Protein AF-A0A421FGN8-F1 (afdb_monomer_lite)

Secondary structure (DSSP, 8-state):
--HHHHHHHHHTT---HHHHHHHHHHHHHHHHHH--SSSHHHHHHHHHHHHHHHHHHHHHHHTT-SPPPS---TT---HHHHHHHHHHHHHTTSBTTTTHHHHHHHHHHHTSGGGHHHHGGGSS-HHHH-TTS-TTHHHH-SS---HHHHHHHHHTT--SBHHHHHHHHHHHHHHHHHHTGGGTT-SS--HHHHHHHHHHHHHHHHHHHHHHHHHHHHHHHHHHHHHHHHHHHHHHHHHHHHHHHHHHHTS-----GGG--HHHHHHHHHHHHHHHHHHHHHHHHHHHHHHHHHHHHHHHHHHHHTS----

Radius of gyration: 32.14 Å; chains: 1; bounding box: 92×45×93 Å

Foldseek 3Di:
DEPVVLVVCVVVVVDQLVRSLVVQLVHLVVLLVVLVDPDVVSVLSNLVSVLSNVLSVLVCLLVVSDDDDPDDDPPCDRPNNVVLVVLCVVQLAAFCVLPVVLLVVLLCVLVDPVLCLLRVCQADWVCVVPVPDDPCLCVQQVDTAGSPVLVVCSVVSVGGGPNVSLVRVLSSLVSQCRVVVVCVPPPDDDNNVSSVVSNVSSSSSSSVSSSSSVSSVSVVVSVVVVVVVVVVVVVVVVVVVVVVVVVVVPDPDDPDPVPDDPVRVVVVVVVVVVVVVVVVVVVVVVVVVVVVVVVVVVVVVVVVVPDDPDD

Organism: NCBI:txid325452

InterPro domains:
  IPR001487 Bromodomain [PF00439] (107-184)
  IPR001487 Bromodomain [PR00503] (117-130)
  IPR001487 Bromodomain [PR00503] (134-150)
  IPR001487 Bromodomain [PR00503] (150-168)
  IPR001487 Bromodomain [PR00503] (168-187)
  IPR001487 Bromodomain [PS50014] (114-187)
  IPR001487 Bromodomain [SM00297] (96-211)
  IPR036427 Bromodomain-like superfamily [G3DSA:1.20.920.10] (1-67)
  IPR036427 Bromodomain-like superfamily [G3DSA:1.20.920.10] (68-229)
  IPR036427 Bromodomain-like superfamily [SSF47370] (1-63)
  IPR036427 Bromodomain-like superfamily [SSF47370] (100-209)

Structure (mmCIF, N/CA/C/O backbone):
data_AF-A0A421FGN8-F1
#
_entry.id   AF-A0A421FGN8-F1
#
loop_
_atom_site.group_PDB
_atom_site.id
_atom_site.type_symbol
_atom_site.label_atom_id
_atom_site.label_alt_id
_atom_site.label_comp_id
_atom_site.label_asym_id
_atom_site.label_entity_id
_atom_site.label_seq_id
_atom_site.pdbx_PDB_ins_code
_atom_site.Cartn_x
_atom_site.Cartn_y
_atom_site.Cartn_z
_atom_site.occupancy
_atom_site.B_iso_or_equiv
_atom_site.auth_seq_id
_atom_site.auth_comp_id
_atom_site.auth_asym_id
_atom_site.auth_atom_id
_atom_site.pdbx_PDB_model_num
ATOM 1 N N . MET A 1 1 ? -0.632 6.266 31.590 1.00 90.75 1 MET A N 1
ATOM 2 C CA . MET A 1 1 ? -0.099 6.502 30.234 1.00 90.75 1 MET A CA 1
ATOM 3 C C . MET A 1 1 ? -1.275 6.497 29.283 1.00 90.75 1 MET A C 1
ATOM 5 O O . MET A 1 1 ? -1.997 5.507 29.267 1.00 90.75 1 MET A O 1
ATOM 9 N N . ASP A 1 2 ? -1.463 7.574 28.534 1.00 93.50 2 ASP A N 1
ATOM 10 C CA . ASP A 1 2 ? -2.509 7.743 27.522 1.00 93.50 2 ASP A CA 1
ATOM 11 C C . ASP A 1 2 ? -1.935 8.468 26.291 1.00 93.50 2 ASP A C 1
ATOM 13 O O . ASP A 1 2 ? -0.771 8.884 26.284 1.00 93.50 2 ASP A O 1
ATOM 17 N N . LEU A 1 3 ? -2.738 8.589 25.229 1.00 92.06 3 LEU A N 1
ATOM 18 C CA . LEU A 1 3 ? -2.298 9.162 23.954 1.00 92.06 3 LEU A CA 1
ATOM 19 C C . LEU A 1 3 ? -1.946 10.652 24.048 1.00 92.06 3 LEU A C 1
ATOM 21 O O . LEU A 1 3 ? -1.061 11.098 23.318 1.00 92.06 3 LEU A O 1
ATOM 25 N N . ARG A 1 4 ? -2.603 11.422 24.928 1.00 95.31 4 ARG A N 1
ATOM 26 C CA . ARG A 1 4 ? -2.309 12.850 25.104 1.00 95.31 4 ARG A CA 1
ATOM 27 C C . ARG A 1 4 ? -0.936 13.007 25.743 1.00 95.31 4 ARG A C 1
ATOM 29 O O . ARG A 1 4 ? -0.079 13.660 25.155 1.00 95.31 4 ARG A O 1
ATOM 36 N N . THR A 1 5 ? -0.692 12.311 26.853 1.00 96.19 5 THR A N 1
ATOM 37 C CA . THR A 1 5 ? 0.624 12.322 27.507 1.00 96.19 5 THR A CA 1
ATOM 38 C C . THR A 1 5 ? 1.729 11.805 26.584 1.00 96.19 5 THR A C 1
ATOM 40 O O . THR A 1 5 ? 2.821 12.365 26.566 1.00 96.19 5 THR A O 1
ATOM 43 N N . LEU A 1 6 ? 1.478 10.752 25.791 1.00 95.81 6 LEU A N 1
ATOM 44 C CA . LEU A 1 6 ? 2.482 10.241 24.846 1.00 95.81 6 LEU A CA 1
ATOM 45 C C . LEU A 1 6 ? 2.850 11.295 23.798 1.00 95.81 6 LEU A C 1
ATOM 47 O O . LEU A 1 6 ? 4.028 11.488 23.508 1.00 95.81 6 LEU A O 1
ATOM 51 N N . ARG A 1 7 ? 1.843 11.984 23.253 1.00 96.00 7 ARG A N 1
ATOM 52 C CA . ARG A 1 7 ? 2.033 13.043 22.261 1.00 96.00 7 ARG A CA 1
ATOM 53 C C . ARG A 1 7 ? 2.807 14.229 22.834 1.00 96.00 7 ARG A C 1
ATOM 55 O O . ARG A 1 7 ? 3.719 14.712 22.175 1.00 96.00 7 ARG A O 1
ATOM 62 N N . GLU A 1 8 ? 2.471 14.673 24.042 1.00 97.44 8 GLU A N 1
ATOM 63 C CA . GLU A 1 8 ? 3.189 15.754 24.732 1.00 97.44 8 GLU A CA 1
ATOM 64 C C . GLU A 1 8 ? 4.666 15.398 24.938 1.00 97.44 8 GLU A C 1
ATOM 66 O O . GLU A 1 8 ? 5.542 16.192 24.606 1.00 97.44 8 GLU A O 1
ATOM 71 N N . GLN A 1 9 ? 4.956 14.174 25.395 1.00 96.94 9 GLN A N 1
ATOM 72 C CA . GLN A 1 9 ? 6.333 13.701 25.574 1.00 96.94 9 GLN A CA 1
ATOM 73 C C . GLN A 1 9 ? 7.103 13.611 24.250 1.00 96.94 9 GLN A C 1
ATOM 75 O O . GLN A 1 9 ? 8.287 13.940 24.213 1.00 96.94 9 GLN A O 1
ATOM 80 N N . LEU A 1 10 ? 6.436 13.202 23.165 1.00 94.06 10 LEU A N 1
ATOM 81 C CA . LEU A 1 10 ? 7.029 13.162 21.828 1.00 94.06 10 LEU A CA 1
ATOM 82 C C . LEU A 1 10 ? 7.367 14.571 21.317 1.00 94.06 10 LEU A C 1
ATOM 84 O O . LEU A 1 10 ? 8.475 14.795 20.843 1.00 94.06 10 LEU A O 1
ATOM 88 N N . HIS A 1 11 ? 6.437 15.522 21.442 1.00 96.00 11 HIS A N 1
ATOM 89 C CA . HIS A 1 11 ? 6.636 16.913 21.017 1.00 96.00 11 HIS A CA 1
ATOM 90 C C . HIS A 1 11 ? 7.710 17.631 21.844 1.00 96.00 11 HIS A C 1
ATOM 92 O O . HIS A 1 11 ? 8.416 18.487 21.328 1.00 96.00 11 HIS A O 1
ATOM 98 N N . ALA A 1 12 ? 7.848 17.270 23.119 1.00 97.25 12 ALA A N 1
ATOM 99 C CA . ALA A 1 12 ? 8.899 17.774 23.993 1.00 97.25 12 ALA A CA 1
ATOM 100 C C . ALA A 1 12 ? 10.257 17.075 23.780 1.00 97.25 12 ALA A C 1
ATOM 102 O O . ALA A 1 12 ? 11.180 17.307 24.554 1.00 97.25 12 ALA A O 1
ATOM 103 N N . HIS A 1 13 ? 10.381 16.197 22.774 1.00 95.44 13 HIS A N 1
ATOM 104 C CA . HIS A 1 13 ? 11.592 15.419 22.486 1.00 95.44 13 HIS A CA 1
ATOM 105 C C . HIS A 1 13 ? 12.107 14.594 23.683 1.00 95.44 13 HIS A C 1
ATOM 107 O O . HIS A 1 13 ? 13.294 14.300 23.784 1.00 95.44 13 HIS A O 1
ATOM 113 N N . MET A 1 14 ? 11.212 14.176 24.586 1.00 96.12 14 MET A N 1
ATOM 114 C CA . MET A 1 14 ? 11.555 13.429 25.806 1.00 96.12 14 MET A CA 1
ATOM 115 C C . MET A 1 14 ? 11.549 11.905 25.614 1.00 96.12 14 MET A C 1
ATOM 117 O O . MET A 1 14 ? 11.535 11.164 26.595 1.00 96.12 14 MET A O 1
ATOM 121 N N . LEU A 1 15 ? 11.466 11.421 24.373 1.00 94.44 15 LEU A N 1
ATOM 122 C CA . LEU A 1 15 ? 11.321 10.000 24.070 1.00 94.44 15 LEU A CA 1
ATOM 123 C C . LEU A 1 15 ? 12.376 9.551 23.070 1.00 94.44 15 LEU A C 1
ATOM 125 O O . LEU A 1 15 ? 12.436 10.049 21.947 1.00 94.44 15 LEU A O 1
ATOM 129 N N . THR A 1 16 ? 13.124 8.520 23.441 1.00 93.31 16 THR A N 1
ATOM 130 C CA . THR A 1 16 ? 13.816 7.673 22.465 1.00 93.31 16 THR A CA 1
ATOM 131 C C . THR A 1 16 ? 12.800 6.838 21.663 1.00 93.31 16 THR A C 1
ATOM 133 O O . THR A 1 16 ? 11.686 6.585 22.144 1.00 93.31 16 THR A O 1
ATOM 136 N N . PRO A 1 17 ? 13.156 6.325 20.466 1.00 90.38 17 PRO A N 1
ATOM 137 C CA . PRO A 1 17 ? 12.287 5.415 19.711 1.00 90.38 17 PRO A CA 1
ATOM 138 C C . PRO A 1 17 ? 11.836 4.193 20.527 1.00 90.38 17 PRO A C 1
ATOM 140 O O . PRO A 1 17 ? 10.662 3.817 20.504 1.00 90.38 17 PRO A O 1
ATOM 143 N N . ALA A 1 18 ? 12.742 3.616 21.323 1.00 90.81 18 ALA A N 1
ATOM 144 C CA . ALA A 1 18 ? 12.436 2.487 22.197 1.00 90.81 18 ALA A CA 1
ATOM 145 C C . ALA A 1 18 ? 11.396 2.848 23.274 1.00 90.81 18 ALA A C 1
ATOM 147 O O . ALA A 1 18 ? 10.459 2.083 23.527 1.00 90.81 18 ALA A O 1
ATOM 148 N N . GLU A 1 19 ? 11.510 4.029 23.888 1.00 94.25 19 GLU A N 1
ATOM 149 C CA . GLU A 1 19 ? 10.536 4.507 24.872 1.00 94.25 19 GLU A CA 1
ATOM 150 C C . GLU A 1 19 ? 9.185 4.830 24.246 1.00 94.25 19 GLU A C 1
ATOM 152 O O . GLU A 1 19 ? 8.158 4.506 24.849 1.00 94.25 19 GLU A O 1
ATOM 157 N N . PHE A 1 20 ? 9.172 5.418 23.048 1.00 94.62 20 PHE A N 1
ATOM 158 C CA . PHE A 1 20 ? 7.949 5.679 22.297 1.00 94.62 20 PHE A CA 1
ATOM 159 C C . PHE A 1 20 ? 7.184 4.379 22.026 1.00 94.62 20 PHE A C 1
ATOM 161 O O . PHE A 1 20 ? 6.004 4.279 22.367 1.00 94.62 20 PHE A O 1
ATOM 168 N N . ILE A 1 21 ? 7.867 3.348 21.514 1.00 93.31 21 ILE A N 1
ATOM 169 C CA . ILE A 1 21 ? 7.270 2.028 21.262 1.00 93.31 21 ILE A CA 1
ATOM 170 C C . ILE A 1 21 ? 6.738 1.420 22.564 1.00 93.31 21 ILE A C 1
ATOM 172 O O . ILE A 1 21 ? 5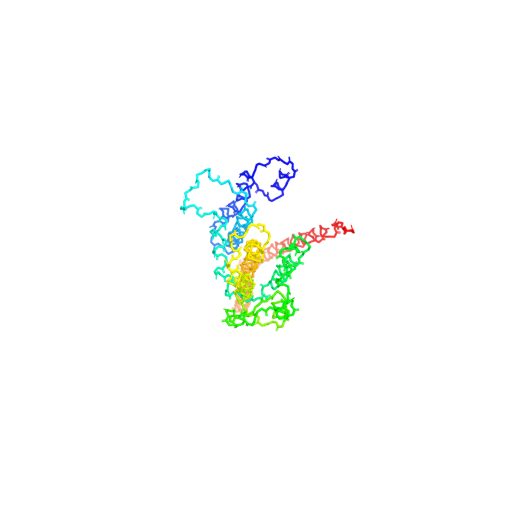.584 0.990 22.633 1.00 93.31 21 ILE A O 1
ATOM 176 N N . ARG A 1 22 ? 7.559 1.401 23.623 1.00 95.06 22 ARG A N 1
ATOM 177 C CA . ARG A 1 22 ? 7.189 0.800 24.912 1.00 95.06 22 ARG A CA 1
ATOM 178 C C . ARG A 1 22 ? 5.975 1.490 25.534 1.00 95.06 22 ARG A C 1
ATOM 180 O O . ARG A 1 22 ? 5.044 0.815 25.972 1.00 95.06 22 ARG A O 1
ATOM 187 N N . LYS A 1 23 ? 5.971 2.825 25.585 1.00 96.12 23 LYS A N 1
ATOM 188 C CA . LYS A 1 23 ? 4.867 3.611 26.155 1.00 96.12 23 LYS A CA 1
ATOM 189 C C . LYS A 1 23 ? 3.612 3.543 25.286 1.00 96.12 23 LYS A C 1
ATOM 191 O O . LYS A 1 23 ? 2.524 3.455 25.846 1.00 96.12 23 LYS A O 1
ATOM 196 N N . GLY A 1 24 ? 3.751 3.526 23.959 1.00 95.75 24 GLY A N 1
ATOM 197 C CA . GLY A 1 24 ? 2.639 3.333 23.026 1.00 95.75 24 GLY A CA 1
ATOM 198 C C . GLY A 1 24 ? 1.929 1.997 23.242 1.00 95.75 24 GLY A C 1
ATOM 199 O O . GLY A 1 24 ? 0.719 1.972 23.458 1.00 95.75 24 GLY A O 1
ATOM 200 N N . ARG A 1 25 ? 2.684 0.892 23.317 1.00 95.81 25 ARG A N 1
ATOM 201 C CA . ARG A 1 25 ? 2.133 -0.439 23.641 1.00 95.81 25 ARG A CA 1
ATOM 202 C C . ARG A 1 25 ? 1.450 -0.480 25.004 1.00 95.81 25 ARG A C 1
ATOM 204 O O . ARG A 1 25 ? 0.379 -1.073 25.130 1.00 95.81 25 ARG A O 1
ATOM 211 N N . LEU A 1 26 ? 2.039 0.172 26.009 1.00 96.88 26 LEU A N 1
ATOM 212 C CA . LEU A 1 26 ? 1.512 0.185 27.374 1.00 96.88 26 LEU A CA 1
ATOM 213 C C . LEU A 1 26 ? 0.081 0.744 27.450 1.00 96.88 26 LEU A C 1
ATOM 215 O O . LEU A 1 26 ? -0.709 0.264 28.259 1.00 96.88 26 LEU A O 1
ATOM 219 N N . ILE A 1 27 ? -0.274 1.719 26.603 1.00 96.50 27 ILE A N 1
ATOM 220 C CA . ILE A 1 27 ? -1.636 2.280 26.539 1.00 96.50 27 ILE A CA 1
ATOM 221 C C . ILE A 1 27 ? -2.651 1.167 26.242 1.00 96.50 27 ILE A C 1
ATOM 223 O O . ILE A 1 27 ? -3.617 0.986 26.984 1.00 96.50 27 ILE A O 1
ATOM 227 N N . PHE A 1 28 ? -2.401 0.379 25.195 1.00 96.62 28 PHE A N 1
ATOM 228 C CA . PHE A 1 28 ? -3.307 -0.688 24.768 1.00 96.62 28 PHE A CA 1
ATOM 229 C C . PHE A 1 28 ? -3.270 -1.894 25.711 1.00 96.62 28 PHE A C 1
ATOM 231 O O . PHE A 1 28 ? -4.312 -2.467 26.024 1.00 96.62 28 PHE A O 1
ATOM 238 N N . GLN A 1 29 ? -2.092 -2.250 26.227 1.00 96.19 29 GLN A N 1
ATOM 239 C CA . GLN A 1 29 ? -1.941 -3.343 27.193 1.00 96.19 29 GLN A CA 1
ATOM 240 C C . GLN A 1 29 ? -2.693 -3.065 28.500 1.00 96.19 29 GLN A C 1
ATOM 242 O O . GLN A 1 29 ? -3.348 -3.962 29.030 1.00 96.19 29 GLN A O 1
ATOM 247 N N . ASN A 1 30 ? -2.657 -1.824 28.997 1.00 96.19 30 ASN A N 1
ATOM 248 C CA . ASN A 1 30 ? -3.425 -1.428 30.177 1.00 96.19 30 ASN A CA 1
ATOM 249 C C . ASN A 1 30 ? -4.931 -1.541 29.931 1.00 96.19 30 ASN A C 1
ATOM 251 O O . ASN A 1 30 ? -5.645 -2.053 30.792 1.00 96.19 30 ASN A O 1
ATOM 255 N N . ALA A 1 31 ? -5.408 -1.118 28.755 1.00 95.06 31 ALA A N 1
ATOM 256 C CA . ALA A 1 31 ? -6.815 -1.245 28.390 1.00 95.06 31 ALA A CA 1
ATOM 257 C C . ALA A 1 31 ? -7.260 -2.716 28.353 1.00 95.06 31 ALA A C 1
ATOM 259 O O . ALA A 1 31 ? -8.298 -3.051 28.920 1.00 95.06 31 ALA A O 1
ATOM 260 N N . VAL A 1 32 ? -6.450 -3.608 27.771 1.00 94.88 32 VAL A N 1
ATOM 261 C CA . VAL A 1 32 ? -6.734 -5.052 27.756 1.00 94.88 32 VAL A CA 1
ATOM 262 C C . VAL A 1 32 ? -6.753 -5.638 29.169 1.00 94.88 32 VAL A C 1
ATOM 264 O O . VAL A 1 32 ? -7.670 -6.380 29.511 1.00 94.88 32 VAL A O 1
ATOM 267 N N . LYS A 1 33 ? -5.759 -5.295 29.997 1.00 95.00 33 LYS A N 1
ATOM 268 C CA . LYS A 1 33 ? -5.611 -5.834 31.354 1.00 95.00 33 LYS A CA 1
ATOM 269 C C . LYS A 1 33 ? -6.726 -5.375 32.296 1.00 95.00 33 LYS A C 1
ATOM 271 O O . LYS A 1 33 ? -7.197 -6.174 33.096 1.00 95.00 33 LYS A O 1
ATOM 276 N N . PHE A 1 34 ? -7.127 -4.107 32.216 1.00 95.50 34 PHE A N 1
ATOM 277 C CA . PHE A 1 34 ? -8.193 -3.551 33.053 1.00 95.50 34 PHE A CA 1
ATOM 278 C C . PHE A 1 34 ? -9.563 -4.132 32.686 1.00 95.50 34 PHE A C 1
ATOM 280 O O . PHE A 1 34 ? -10.350 -4.476 33.560 1.00 95.50 34 PHE A O 1
ATOM 287 N N . ASN A 1 35 ? -9.828 -4.293 31.389 1.00 95.94 35 ASN A N 1
ATOM 288 C CA . ASN A 1 35 ? -11.089 -4.820 30.877 1.00 95.94 35 ASN A CA 1
ATOM 289 C C . ASN A 1 35 ? -11.019 -6.345 30.729 1.00 95.94 35 ASN A C 1
ATOM 291 O O . ASN A 1 35 ? -11.248 -6.858 29.639 1.00 95.94 35 ASN A O 1
ATOM 295 N N . CYS A 1 36 ? -10.651 -7.083 31.779 1.00 94.06 36 CYS A N 1
ATOM 296 C CA . CYS A 1 36 ? -10.463 -8.540 31.720 1.00 94.06 36 CYS A CA 1
ATOM 297 C C . CYS A 1 36 ? -11.752 -9.361 31.898 1.00 94.06 36 CYS A C 1
ATOM 299 O O . CYS A 1 36 ? -11.733 -10.561 31.643 1.00 94.06 36 CYS A O 1
ATOM 301 N N . ALA A 1 37 ? -12.859 -8.737 32.305 1.00 94.81 37 ALA A N 1
ATOM 302 C CA . ALA A 1 37 ? -14.132 -9.421 32.523 1.00 94.81 37 ALA A CA 1
ATOM 303 C C . ALA A 1 37 ? -14.770 -9.908 31.207 1.00 94.81 37 ALA A C 1
ATOM 305 O O . ALA A 1 37 ? -14.533 -9.346 30.139 1.00 94.81 37 ALA A O 1
ATOM 306 N N . ASP A 1 38 ? -15.622 -10.929 31.270 1.00 93.44 38 ASP A N 1
ATOM 307 C CA . ASP A 1 38 ? -16.302 -11.490 30.087 1.00 93.44 38 ASP A CA 1
ATOM 308 C C . ASP A 1 38 ? -17.628 -10.801 29.754 1.00 93.44 38 ASP A C 1
ATOM 310 O O . ASP A 1 38 ? -18.420 -11.281 28.939 1.00 93.44 38 ASP A O 1
ATOM 314 N N . ASP A 1 39 ? -17.880 -9.643 30.359 1.00 91.50 39 ASP A N 1
ATOM 315 C CA . ASP A 1 39 ? -18.999 -8.820 29.947 1.00 91.50 39 ASP A CA 1
ATOM 316 C C . ASP A 1 39 ? -18.743 -8.238 28.539 1.00 91.50 39 ASP A C 1
ATOM 318 O O . ASP A 1 39 ? -17.593 -8.005 28.140 1.00 91.50 39 ASP A O 1
ATOM 322 N N . PRO A 1 40 ? -19.796 -7.963 27.747 1.00 88.94 40 PRO A N 1
ATOM 323 C CA . PRO A 1 40 ? -19.563 -7.602 26.357 1.00 88.94 40 PRO A CA 1
ATOM 324 C C . PRO A 1 40 ? -18.945 -6.208 26.165 1.00 88.94 40 PRO A C 1
ATOM 326 O O . PRO A 1 40 ? -18.416 -5.955 25.087 1.00 88.94 40 PRO A O 1
ATOM 329 N N . ALA A 1 41 ? -18.980 -5.314 27.165 1.00 89.81 41 ALA A N 1
ATOM 330 C CA . ALA A 1 41 ? -18.258 -4.041 27.074 1.00 89.81 41 ALA A CA 1
ATOM 331 C C . ALA A 1 41 ? -16.749 -4.264 27.256 1.00 89.81 41 ALA A C 1
ATOM 333 O O . ALA A 1 41 ? -15.957 -3.772 26.452 1.00 89.81 41 ALA A O 1
ATOM 334 N N . SER A 1 42 ? -16.354 -5.086 28.230 1.00 93.81 42 SER A N 1
ATOM 335 C CA . SER A 1 42 ? -14.952 -5.462 28.415 1.00 93.81 42 SER A CA 1
ATOM 336 C C . SER A 1 42 ? -14.376 -6.176 27.190 1.00 93.81 42 SER A C 1
ATOM 338 O O . SER A 1 42 ? -13.305 -5.802 26.709 1.00 93.81 42 SER A O 1
ATOM 340 N N . ILE A 1 43 ? -15.105 -7.146 26.620 1.00 92.31 43 ILE A N 1
ATOM 341 C CA . ILE A 1 43 ? -14.693 -7.845 25.388 1.00 92.31 43 ILE A CA 1
ATOM 342 C C . ILE A 1 43 ? -14.464 -6.848 24.246 1.00 92.31 43 ILE A C 1
ATOM 344 O O . ILE A 1 43 ? -13.431 -6.903 23.577 1.00 92.31 43 ILE A O 1
ATOM 348 N N . GLN A 1 44 ? -15.389 -5.905 24.053 1.00 91.69 44 GLN A N 1
ATOM 349 C CA . GLN A 1 44 ? -15.286 -4.891 23.007 1.00 91.69 44 GLN A CA 1
ATOM 350 C C . GLN A 1 44 ? -14.021 -4.033 23.161 1.00 91.69 44 GLN A C 1
ATOM 352 O O . GLN A 1 44 ? -13.302 -3.806 22.185 1.00 91.69 44 GLN A O 1
ATOM 357 N N . VAL A 1 45 ? -13.716 -3.580 24.381 1.00 94.56 45 VAL A N 1
ATOM 358 C CA . VAL A 1 45 ? -12.507 -2.786 24.644 1.00 94.56 45 VAL A CA 1
ATOM 359 C C . VAL A 1 45 ? -11.243 -3.602 24.374 1.00 94.56 45 VAL A C 1
ATOM 361 O O . VAL A 1 45 ? -10.295 -3.064 23.793 1.00 94.56 45 VAL A O 1
ATOM 364 N N . ARG A 1 46 ? -11.218 -4.896 24.730 1.00 95.75 46 ARG A N 1
ATOM 365 C CA . ARG A 1 46 ? -10.080 -5.779 24.424 1.00 95.75 46 ARG A CA 1
ATOM 366 C C . ARG A 1 46 ? -9.885 -5.955 22.919 1.00 95.75 46 ARG A C 1
ATOM 368 O O . ARG A 1 46 ? -8.763 -5.790 22.445 1.00 95.75 46 ARG A O 1
ATOM 375 N N . GLU A 1 47 ? -10.951 -6.242 22.168 1.00 95.25 47 GLU A N 1
ATOM 376 C CA . GLU A 1 47 ? -10.881 -6.405 20.708 1.00 95.25 47 GLU A CA 1
ATOM 377 C C . GLU A 1 47 ? -10.389 -5.118 20.020 1.00 95.25 47 GLU A C 1
ATOM 379 O O . GLU A 1 47 ? -9.486 -5.168 19.179 1.00 95.25 47 GLU A O 1
ATOM 384 N N . MET A 1 48 ? -10.923 -3.955 20.415 1.00 95.38 48 MET A N 1
ATOM 385 C CA . MET A 1 48 ? -10.507 -2.660 19.866 1.00 95.38 48 MET A CA 1
ATOM 386 C C . MET A 1 48 ? -9.046 -2.346 20.208 1.00 95.38 48 MET A C 1
ATOM 388 O O . MET A 1 48 ? -8.268 -1.961 19.336 1.00 95.38 48 MET A O 1
ATOM 392 N N . SER A 1 49 ? -8.645 -2.558 21.463 1.00 96.50 49 SER A N 1
ATOM 393 C CA . SER A 1 49 ? -7.271 -2.316 21.918 1.00 96.50 49 SER A CA 1
ATOM 394 C C . SER A 1 49 ? -6.271 -3.241 21.225 1.00 96.50 49 SER A C 1
ATOM 396 O O . SER A 1 49 ? -5.198 -2.789 20.835 1.00 96.50 49 SER A O 1
ATOM 398 N N . GLY A 1 50 ? -6.627 -4.510 21.004 1.00 96.25 50 GLY A N 1
ATOM 399 C CA . GLY A 1 50 ? -5.808 -5.452 20.239 1.00 96.25 50 GLY A CA 1
ATOM 400 C C . GLY A 1 50 ? -5.610 -5.012 18.787 1.00 96.25 50 GLY A C 1
ATOM 401 O O . GLY A 1 50 ? -4.493 -5.065 18.271 1.00 96.25 50 GLY A O 1
ATOM 402 N N . HIS A 1 51 ? -6.663 -4.509 18.139 1.00 96.69 51 HIS A N 1
ATOM 403 C CA . HIS A 1 51 ? -6.559 -3.955 16.788 1.00 96.69 51 HIS A CA 1
ATOM 404 C C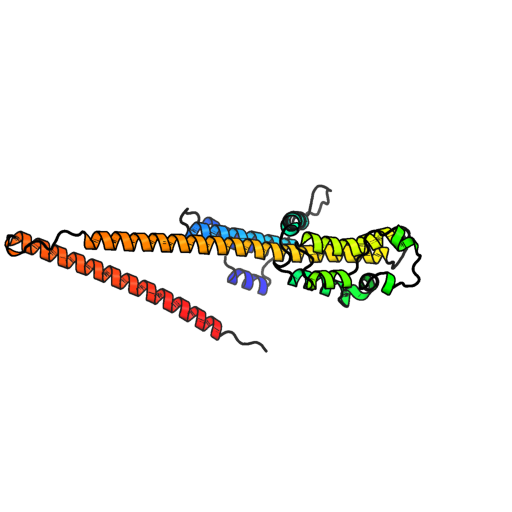 . HIS A 1 51 ? -5.682 -2.701 16.727 1.00 96.69 51 HIS A C 1
ATOM 406 O O . HIS A 1 51 ? -4.805 -2.624 15.866 1.00 96.69 51 HIS A O 1
ATOM 412 N N . LEU A 1 52 ? -5.872 -1.751 17.647 1.00 96.62 52 LEU A N 1
ATOM 413 C CA . LEU A 1 52 ? -5.067 -0.528 17.699 1.00 96.62 52 LEU A CA 1
ATOM 414 C C . LEU A 1 52 ? -3.594 -0.821 18.010 1.00 96.62 52 LEU A C 1
ATOM 416 O O . LEU A 1 52 ? -2.717 -0.213 17.402 1.00 96.62 52 LEU A O 1
ATOM 420 N N . MET A 1 53 ? -3.313 -1.788 18.889 1.00 96.06 53 MET A N 1
ATOM 421 C CA . MET A 1 53 ? -1.948 -2.233 19.179 1.00 96.06 53 MET A CA 1
ATOM 422 C C . MET A 1 53 ? -1.280 -2.846 17.946 1.00 96.06 53 MET A C 1
ATOM 424 O O . MET A 1 53 ? -0.151 -2.488 17.626 1.00 96.06 53 MET A O 1
ATOM 428 N N . TRP A 1 54 ? -1.988 -3.712 17.210 1.00 95.69 54 TRP A N 1
ATOM 429 C CA . TRP A 1 54 ? -1.485 -4.254 15.944 1.00 95.69 54 TRP A CA 1
ATOM 430 C C . TRP A 1 54 ? -1.201 -3.152 14.916 1.00 95.69 54 TRP A C 1
ATOM 432 O O . TRP A 1 54 ? -0.180 -3.203 14.225 1.00 95.69 54 TRP A O 1
ATOM 442 N N . TYR A 1 55 ? -2.092 -2.163 14.804 1.00 96.88 55 TYR A N 1
ATOM 443 C CA . TYR A 1 55 ? -1.922 -1.068 13.853 1.00 96.88 55 TYR A CA 1
ATOM 444 C C . TYR A 1 55 ? -0.714 -0.199 14.224 1.00 96.88 55 TYR A C 1
ATOM 446 O O . TYR A 1 55 ? 0.126 0.078 13.372 1.00 96.88 55 TYR A O 1
ATOM 454 N N . PHE A 1 56 ? -0.568 0.132 15.511 1.00 95.69 56 PHE A N 1
ATOM 455 C CA . PHE A 1 56 ? 0.599 0.827 16.051 1.00 95.69 56 PHE A CA 1
ATOM 456 C C . PHE A 1 56 ? 1.904 0.075 15.762 1.00 95.69 56 PHE A C 1
ATOM 458 O O . PHE A 1 56 ? 2.831 0.655 15.204 1.00 95.69 56 PHE A O 1
ATOM 465 N N . ASP A 1 57 ? 1.966 -1.223 16.070 1.00 93.69 57 ASP A N 1
ATOM 466 C CA . ASP A 1 57 ? 3.159 -2.038 15.817 1.00 93.69 57 ASP A CA 1
ATOM 467 C C . ASP A 1 57 ? 3.509 -2.115 14.327 1.00 93.69 57 ASP A C 1
ATOM 469 O O . ASP A 1 57 ? 4.686 -2.086 13.964 1.00 93.69 57 ASP A O 1
ATOM 473 N N . SER A 1 58 ? 2.494 -2.180 13.463 1.00 94.44 58 SER A N 1
ATOM 474 C CA . SER A 1 58 ? 2.688 -2.187 12.012 1.00 94.44 58 SER A CA 1
ATOM 475 C C . SER A 1 58 ? 3.236 -0.853 11.506 1.00 94.44 58 SER A C 1
ATOM 477 O O . SER A 1 58 ? 4.178 -0.856 10.719 1.00 94.44 58 SER A O 1
ATOM 479 N N . LEU A 1 59 ? 2.724 0.276 12.005 1.00 94.75 59 LEU A N 1
ATOM 480 C CA . LEU A 1 59 ? 3.247 1.609 11.686 1.00 94.75 59 LEU A CA 1
ATOM 481 C C . LEU A 1 59 ? 4.691 1.785 12.168 1.00 94.75 59 LEU A C 1
ATOM 483 O O . LEU A 1 59 ? 5.535 2.263 11.415 1.00 94.75 59 LEU A O 1
ATOM 487 N N . CYS A 1 60 ? 5.005 1.359 13.394 1.00 93.06 60 CYS A N 1
ATOM 488 C CA . CYS A 1 60 ? 6.376 1.402 13.904 1.00 93.06 60 CYS A CA 1
ATOM 489 C C . CYS A 1 60 ? 7.335 0.557 13.055 1.00 93.06 60 CYS A C 1
ATOM 491 O O . CYS A 1 60 ? 8.497 0.930 12.900 1.00 93.06 60 CYS A O 1
ATOM 493 N N . ALA A 1 61 ? 6.861 -0.566 12.505 1.00 90.88 61 ALA A N 1
ATOM 494 C CA . ALA A 1 61 ? 7.662 -1.414 11.631 1.00 90.88 61 ALA A CA 1
ATOM 495 C C . ALA A 1 61 ? 7.914 -0.759 10.270 1.00 90.88 61 ALA A C 1
ATOM 497 O O . A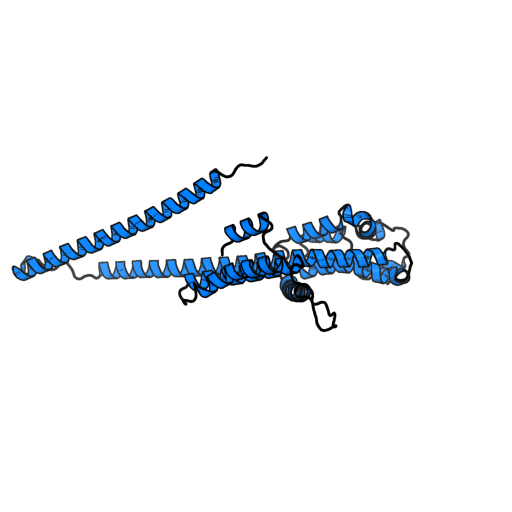LA A 1 61 ? 9.044 -0.796 9.791 1.00 90.88 61 ALA A O 1
ATOM 498 N N . GLU A 1 62 ? 6.898 -0.135 9.669 1.00 90.88 62 GLU A N 1
ATOM 499 C CA . GLU A 1 62 ? 7.056 0.592 8.403 1.00 90.88 62 GLU A CA 1
ATOM 500 C C . GLU A 1 62 ? 7.982 1.803 8.535 1.00 90.88 62 GLU A C 1
ATOM 502 O O . GLU A 1 62 ? 8.833 2.023 7.676 1.00 90.88 62 GLU A O 1
ATOM 507 N N . LEU A 1 63 ? 7.891 2.519 9.658 1.00 90.19 63 LEU A N 1
ATOM 508 C CA . LEU A 1 63 ? 8.774 3.635 10.002 1.00 90.19 63 LEU A CA 1
ATOM 509 C C . LEU A 1 63 ? 10.161 3.193 10.499 1.00 90.19 63 LEU A C 1
ATOM 511 O O . LEU A 1 63 ? 10.954 4.042 10.896 1.00 90.19 63 LEU A O 1
ATOM 515 N N . GLN A 1 64 ? 10.449 1.885 10.502 1.00 88.12 64 GLN A N 1
ATOM 516 C CA . GLN A 1 64 ? 11.735 1.309 10.912 1.00 88.12 64 GLN A CA 1
ATOM 517 C C . GLN A 1 64 ? 12.195 1.769 12.307 1.00 88.12 64 GLN A C 1
ATOM 519 O O . GLN A 1 64 ? 13.378 1.966 12.562 1.00 88.12 64 GLN A O 1
ATOM 524 N N . LEU A 1 65 ? 11.252 1.926 13.242 1.00 86.19 65 LEU A N 1
ATOM 525 C CA . LEU A 1 65 ? 11.549 2.384 14.605 1.00 86.19 65 LEU A CA 1
ATOM 526 C C . LEU A 1 65 ? 12.113 1.276 15.507 1.00 86.19 65 LEU A C 1
ATOM 528 O O . LEU A 1 65 ? 12.578 1.554 16.613 1.00 86.19 65 LEU A O 1
ATOM 532 N N . PHE A 1 66 ? 12.031 0.015 15.074 1.00 79.06 66 PHE A N 1
ATOM 533 C CA . PHE A 1 66 ? 12.601 -1.107 15.812 1.00 79.06 66 PHE A CA 1
ATOM 534 C C . PHE A 1 66 ? 14.122 -1.134 15.631 1.00 79.06 66 PHE A C 1
ATOM 536 O O . PHE A 1 66 ? 14.576 -1.114 14.488 1.00 79.06 66 PHE A O 1
ATOM 543 N N . PRO A 1 67 ? 14.907 -1.225 16.719 1.00 64.81 67 PRO A N 1
ATOM 544 C CA . PRO A 1 67 ? 16.353 -1.341 16.605 1.00 64.81 67 PRO A CA 1
ATOM 545 C C . PRO A 1 67 ? 16.711 -2.613 15.829 1.00 64.81 67 PRO A C 1
ATOM 547 O O . PRO A 1 67 ? 16.237 -3.703 16.160 1.00 64.81 67 PRO A O 1
ATOM 550 N N . THR A 1 68 ? 17.524 -2.475 14.783 1.00 59.66 68 THR A N 1
ATOM 551 C CA . THR A 1 68 ? 18.105 -3.615 14.069 1.00 59.66 68 THR A CA 1
ATOM 552 C C . THR A 1 68 ? 19.198 -4.228 14.942 1.00 59.66 68 THR A C 1
ATOM 554 O O . THR A 1 68 ? 20.087 -3.489 15.369 1.00 59.66 68 THR A O 1
ATOM 557 N N . PRO A 1 69 ? 19.175 -5.541 15.228 1.00 57.19 69 PRO A N 1
ATOM 558 C CA . PRO A 1 69 ? 20.324 -6.198 15.837 1.00 57.19 69 PRO A CA 1
ATOM 559 C C . PRO A 1 69 ? 21.542 -6.019 14.923 1.00 57.19 69 PRO A C 1
ATOM 561 O O . PRO A 1 69 ? 21.426 -6.200 13.714 1.00 57.19 69 PRO A O 1
ATOM 564 N N . GLU A 1 70 ? 22.701 -5.695 15.492 1.00 55.62 70 GLU A N 1
ATOM 565 C CA . GLU A 1 70 ? 23.961 -5.449 14.766 1.00 55.62 70 GLU A CA 1
ATOM 566 C C . GLU A 1 70 ? 24.497 -6.683 14.006 1.00 55.62 70 GLU A C 1
ATOM 568 O O . GLU A 1 70 ? 25.473 -6.576 13.270 1.00 55.62 70 GLU A O 1
ATOM 573 N N . VAL A 1 71 ? 23.864 -7.857 14.137 1.00 50.69 71 VAL A N 1
ATOM 574 C CA . VAL A 1 71 ? 24.327 -9.118 13.543 1.00 50.69 71 VAL A CA 1
ATOM 575 C C . VAL A 1 71 ? 23.322 -9.627 12.508 1.00 50.69 71 VAL A C 1
ATOM 577 O O . VAL A 1 71 ? 22.313 -10.256 12.832 1.00 50.69 71 VAL A O 1
ATOM 580 N N . SER A 1 72 ? 23.629 -9.372 11.238 1.00 50.38 72 SER A N 1
ATOM 581 C CA . SER A 1 72 ? 22.987 -9.967 10.068 1.00 50.38 72 SER A CA 1
ATOM 582 C C . SER A 1 72 ? 23.333 -11.456 9.975 1.00 50.38 72 SER A C 1
ATOM 584 O O . SER A 1 72 ? 24.393 -11.830 9.479 1.00 50.38 72 SER A O 1
ATOM 586 N N . THR A 1 73 ? 22.431 -12.313 10.447 1.00 41.50 73 THR A N 1
ATOM 587 C CA . THR A 1 73 ? 22.360 -13.713 10.006 1.00 41.50 73 THR A CA 1
ATOM 588 C C . THR A 1 73 ? 21.124 -13.876 9.128 1.00 41.50 73 THR A C 1
ATOM 590 O O . THR A 1 73 ? 20.075 -13.288 9.398 1.00 41.50 73 THR A O 1
ATOM 593 N N . GLU A 1 74 ? 21.245 -14.684 8.076 1.00 46.25 74 GLU A N 1
ATOM 594 C CA . GLU A 1 74 ? 20.200 -15.034 7.095 1.00 46.25 74 GLU A CA 1
ATOM 595 C C . GLU A 1 74 ? 18.884 -15.567 7.710 1.00 46.25 74 GLU A C 1
ATOM 597 O O . GLU A 1 74 ? 17.884 -15.706 7.010 1.00 46.25 74 GLU A O 1
ATOM 602 N N . GLN A 1 75 ? 18.834 -15.826 9.024 1.00 43.53 75 GLN A N 1
ATOM 603 C CA . GLN A 1 75 ? 17.619 -16.199 9.759 1.00 43.53 75 GLN A CA 1
ATOM 604 C C . GLN A 1 75 ? 16.784 -15.012 10.291 1.00 43.53 75 GLN A C 1
ATOM 606 O O . GLN A 1 75 ? 15.682 -15.221 10.804 1.00 43.53 75 GLN A O 1
ATOM 611 N N . GLY A 1 76 ? 17.246 -13.766 10.166 1.00 42.94 76 GLY A N 1
ATOM 612 C CA . GLY A 1 76 ? 16.582 -12.592 10.738 1.00 42.94 76 GLY A CA 1
ATOM 613 C C . GLY A 1 76 ? 15.711 -11.820 9.750 1.00 42.94 76 GLY A C 1
ATOM 614 O O . GLY A 1 76 ? 16.068 -10.704 9.390 1.00 42.94 76 GLY A O 1
ATOM 615 N N . ARG A 1 77 ? 14.548 -12.346 9.337 1.00 59.03 77 ARG A N 1
ATOM 616 C CA . ARG A 1 77 ? 13.562 -11.489 8.644 1.00 59.03 77 ARG A CA 1
ATOM 617 C C . ARG A 1 77 ? 13.246 -10.297 9.537 1.00 59.03 77 ARG A C 1
ATOM 619 O O . ARG A 1 77 ? 12.833 -10.483 10.686 1.00 59.03 77 ARG A O 1
ATOM 626 N N . THR A 1 78 ? 13.420 -9.083 9.020 1.00 78.62 78 THR A N 1
ATOM 627 C CA . THR A 1 78 ? 13.100 -7.883 9.793 1.00 78.62 78 THR A CA 1
ATOM 628 C C . THR A 1 78 ? 11.625 -7.940 10.206 1.00 78.62 78 THR A C 1
ATOM 630 O O . THR A 1 78 ? 10.771 -8.461 9.477 1.00 78.62 78 THR A O 1
ATOM 633 N N . LYS A 1 79 ? 11.274 -7.416 11.390 1.00 84.75 79 LYS A N 1
ATOM 634 C CA . LYS A 1 79 ? 9.868 -7.395 11.844 1.00 84.75 79 LYS A CA 1
ATOM 635 C C . LYS A 1 79 ? 8.944 -6.769 10.785 1.00 84.75 79 LYS A C 1
ATOM 637 O O . LYS A 1 79 ? 7.805 -7.205 10.627 1.00 84.75 79 LYS A O 1
ATOM 642 N N . ARG A 1 80 ? 9.468 -5.792 10.037 1.00 89.19 80 ARG A N 1
ATOM 643 C CA . ARG A 1 80 ? 8.837 -5.143 8.883 1.00 89.19 80 ARG A CA 1
ATOM 644 C C . ARG A 1 80 ? 8.499 -6.135 7.771 1.00 89.19 80 ARG A C 1
ATOM 646 O O . ARG A 1 80 ? 7.334 -6.226 7.399 1.00 89.19 80 ARG A O 1
ATOM 653 N N . GLU A 1 81 ? 9.461 -6.917 7.287 1.00 90.38 81 GLU A N 1
ATOM 654 C CA . GLU A 1 81 ? 9.230 -7.932 6.244 1.00 90.38 81 GLU A CA 1
ATOM 655 C C . GLU A 1 81 ? 8.235 -9.007 6.671 1.00 90.38 81 GLU A C 1
ATOM 657 O O . GLU A 1 81 ? 7.380 -9.412 5.881 1.00 90.38 81 GLU A O 1
ATOM 662 N N . GLN A 1 82 ? 8.327 -9.472 7.923 1.00 90.12 82 GLN A N 1
ATOM 663 C CA . GLN A 1 82 ? 7.371 -10.443 8.448 1.00 90.12 82 GLN A CA 1
ATOM 664 C C . GLN A 1 82 ? 5.944 -9.892 8.357 1.00 90.12 82 GLN A C 1
ATOM 666 O O . GLN A 1 82 ? 5.074 -10.545 7.781 1.00 90.12 82 GLN A O 1
ATOM 671 N N . LEU A 1 83 ? 5.719 -8.689 8.895 1.00 92.31 83 LEU A N 1
ATOM 672 C CA . LEU A 1 83 ? 4.400 -8.068 8.879 1.00 92.31 83 LEU A CA 1
ATOM 673 C C . LEU A 1 83 ? 3.939 -7.797 7.442 1.00 92.31 83 LEU A C 1
ATOM 675 O O . LEU A 1 83 ? 2.800 -8.108 7.115 1.00 92.31 83 LEU A O 1
ATOM 679 N N . ARG A 1 84 ? 4.809 -7.294 6.556 1.00 94.50 84 ARG A N 1
ATOM 680 C CA . ARG A 1 84 ? 4.483 -7.082 5.134 1.00 94.50 84 ARG A CA 1
ATOM 681 C C . ARG A 1 84 ? 4.012 -8.360 4.444 1.00 94.50 84 ARG A C 1
ATOM 683 O O . ARG A 1 84 ? 3.022 -8.309 3.716 1.00 94.50 84 ARG A O 1
ATOM 690 N N . ARG A 1 85 ? 4.668 -9.499 4.691 1.00 93.81 85 ARG A N 1
ATOM 691 C CA . ARG A 1 85 ? 4.271 -10.794 4.115 1.00 93.81 85 ARG A CA 1
ATOM 692 C C . ARG A 1 85 ? 2.873 -11.206 4.573 1.00 93.81 85 ARG A C 1
ATOM 694 O O . ARG A 1 85 ? 2.029 -11.485 3.729 1.00 93.81 85 ARG A O 1
ATOM 701 N N . GLU A 1 86 ? 2.623 -11.168 5.882 1.00 93.25 86 GLU A N 1
ATOM 702 C CA . GLU A 1 86 ? 1.313 -11.501 6.464 1.00 93.25 86 GLU A CA 1
ATOM 703 C C . GLU A 1 86 ? 0.195 -10.612 5.892 1.00 93.25 86 GLU A C 1
ATOM 705 O O . GLU A 1 86 ? -0.889 -11.096 5.568 1.00 93.25 86 GLU A O 1
ATOM 710 N N . ARG A 1 87 ? 0.456 -9.305 5.722 1.00 96.50 87 ARG A N 1
ATOM 711 C CA . ARG A 1 87 ? -0.526 -8.391 5.120 1.00 96.50 87 ARG A CA 1
ATOM 712 C C . ARG A 1 87 ? -0.730 -8.653 3.630 1.00 96.50 87 ARG A C 1
ATOM 714 O O . ARG A 1 87 ? -1.864 -8.600 3.172 1.00 96.50 87 ARG A O 1
ATOM 721 N N . THR A 1 88 ? 0.339 -8.922 2.882 1.00 96.81 88 THR A N 1
ATOM 722 C CA . THR A 1 88 ? 0.281 -9.129 1.425 1.00 96.81 88 THR A CA 1
ATOM 723 C C . THR A 1 88 ? -0.563 -10.345 1.066 1.00 96.81 88 THR A C 1
ATOM 725 O O . THR A 1 88 ? -1.420 -10.244 0.194 1.00 96.81 88 THR A O 1
ATOM 728 N N . GLU A 1 89 ? -0.367 -11.464 1.765 1.00 95.81 89 GLU A N 1
ATOM 729 C CA . GLU A 1 89 ? -1.131 -12.696 1.542 1.00 95.81 89 GLU A CA 1
ATOM 730 C C . GLU A 1 89 ? -2.632 -12.480 1.769 1.00 95.81 89 GLU A C 1
ATOM 732 O O . GLU A 1 89 ? -3.456 -12.848 0.935 1.00 95.81 89 GLU A O 1
ATOM 737 N N . PHE A 1 90 ? -2.988 -11.796 2.859 1.00 96.81 90 PHE A N 1
ATOM 738 C CA . PHE A 1 90 ? -4.376 -11.443 3.133 1.00 96.81 90 PHE A CA 1
ATOM 739 C C . PHE A 1 90 ? -4.944 -10.502 2.059 1.00 96.81 90 PHE A C 1
ATOM 741 O O . PHE A 1 90 ? -5.990 -10.780 1.468 1.00 96.81 90 PHE A O 1
ATOM 748 N N . VAL A 1 91 ? -4.246 -9.393 1.789 1.00 98.25 91 VAL A N 1
ATOM 749 C CA . VAL A 1 91 ? -4.707 -8.324 0.890 1.00 98.25 91 VAL A CA 1
ATOM 750 C C . VAL A 1 91 ? -4.856 -8.806 -0.547 1.00 98.25 91 VAL A C 1
ATOM 752 O O . VAL A 1 91 ? -5.765 -8.336 -1.221 1.00 98.25 91 VAL A O 1
ATOM 755 N N . ALA A 1 92 ? -4.064 -9.779 -1.001 1.00 98.12 92 ALA A N 1
ATOM 756 C CA . ALA A 1 92 ? -4.163 -10.332 -2.353 1.00 98.12 92 ALA A CA 1
ATOM 757 C C . ALA A 1 92 ? -5.589 -10.772 -2.738 1.00 98.12 92 ALA A C 1
ATOM 759 O O . ALA A 1 92 ? -5.968 -10.650 -3.898 1.00 98.12 92 ALA A O 1
ATOM 760 N N . THR A 1 93 ? -6.389 -11.217 -1.764 1.00 97.94 93 THR A N 1
ATOM 761 C CA . THR A 1 93 ? -7.772 -11.688 -1.967 1.00 97.94 93 THR A CA 1
ATOM 762 C C . THR A 1 93 ? -8.846 -10.639 -1.655 1.00 97.94 93 THR A C 1
ATOM 764 O O . THR A 1 93 ? -10.040 -10.893 -1.814 1.00 97.94 93 THR A O 1
ATOM 767 N N . VAL A 1 94 ? -8.450 -9.453 -1.190 1.00 98.06 94 VAL A N 1
ATOM 768 C CA . VAL A 1 94 ? -9.376 -8.395 -0.775 1.00 98.06 94 VAL A CA 1
ATOM 769 C C . VAL A 1 94 ? -9.854 -7.605 -1.997 1.00 98.06 94 VAL A C 1
ATOM 771 O O . VAL A 1 94 ? -9.008 -7.206 -2.804 1.00 98.06 94 VAL A O 1
ATOM 774 N N . PRO A 1 95 ? -11.160 -7.291 -2.113 1.00 98.25 95 PRO A N 1
ATOM 775 C CA . PRO A 1 95 ? -11.683 -6.519 -3.239 1.00 98.25 95 PRO A CA 1
ATOM 776 C C . PRO A 1 95 ? -11.041 -5.134 -3.371 1.00 98.25 95 PRO A C 1
ATOM 778 O O . PRO A 1 95 ? -10.921 -4.438 -2.357 1.00 98.25 95 PRO A O 1
ATOM 781 N N . VAL A 1 96 ? -10.635 -4.726 -4.583 1.00 97.50 96 VAL A N 1
ATOM 782 C CA . VAL A 1 96 ? -9.931 -3.441 -4.832 1.00 97.50 96 VAL A CA 1
ATOM 783 C C . VAL A 1 96 ? -10.755 -2.238 -4.388 1.00 97.50 96 VAL A C 1
ATOM 785 O O . VAL A 1 96 ? -10.214 -1.237 -3.913 1.00 97.50 96 VAL A O 1
ATOM 788 N N . GLU A 1 97 ? -12.081 -2.330 -4.456 1.00 95.62 97 GLU A N 1
ATOM 789 C CA . GLU A 1 97 ? -12.995 -1.268 -4.036 1.00 95.62 97 GLU A CA 1
ATOM 790 C C . GLU A 1 97 ? -12.764 -0.877 -2.569 1.00 95.62 97 GLU A C 1
ATOM 792 O O . GLU A 1 97 ? -12.955 0.281 -2.169 1.00 95.62 97 GLU A O 1
ATOM 797 N N . LEU A 1 98 ? -12.295 -1.820 -1.744 1.00 96.00 98 LEU A N 1
ATOM 798 C CA . LEU A 1 98 ? -11.806 -1.513 -0.412 1.00 96.00 98 LEU A CA 1
ATOM 799 C C . LEU A 1 98 ? -10.447 -0.811 -0.499 1.00 96.00 98 LEU A C 1
ATOM 801 O O . LEU A 1 98 ? -9.428 -1.462 -0.378 1.00 96.00 98 LEU A O 1
ATOM 805 N N . LYS A 1 99 ? -10.453 0.527 -0.551 1.00 96.75 99 LYS A N 1
ATOM 806 C CA . LYS A 1 99 ? -9.244 1.382 -0.606 1.00 96.75 99 LYS A CA 1
ATOM 807 C C . LYS A 1 99 ? -8.580 1.485 -1.994 1.00 96.75 99 LYS A C 1
ATOM 809 O O . LYS A 1 99 ? -7.410 1.838 -2.068 1.00 96.75 99 LYS A O 1
ATOM 814 N N . ALA A 1 100 ? -9.353 1.421 -3.082 1.00 96.25 100 ALA A N 1
ATOM 815 C CA . ALA A 1 100 ? -8.889 1.732 -4.448 1.00 96.25 100 ALA A CA 1
ATOM 816 C C . ALA A 1 100 ? -8.079 3.047 -4.579 1.00 96.25 100 ALA A C 1
ATOM 818 O O . ALA A 1 100 ? -7.151 3.150 -5.380 1.00 96.25 100 ALA A O 1
ATOM 819 N N . LYS A 1 101 ? -8.379 4.062 -3.752 1.00 97.75 101 LYS A N 1
ATOM 820 C CA . LYS A 1 101 ? -7.621 5.329 -3.709 1.00 97.75 101 LYS A CA 1
ATOM 821 C C . LYS A 1 101 ? -6.141 5.151 -3.344 1.00 97.75 101 LYS A C 1
ATOM 823 O O . LYS A 1 101 ? -5.325 5.978 -3.748 1.00 97.75 101 LYS A O 1
ATOM 828 N N . GLU A 1 102 ? -5.788 4.107 -2.596 1.00 98.44 102 GLU A N 1
ATOM 829 C CA . GLU A 1 102 ? -4.395 3.801 -2.255 1.00 98.44 102 GLU A CA 1
ATOM 830 C C . GLU A 1 102 ? -3.649 3.220 -3.465 1.00 98.44 102 GLU A C 1
ATOM 832 O O . GLU A 1 102 ? -2.520 3.628 -3.728 1.00 98.44 102 GLU A O 1
ATOM 837 N N . CYS A 1 103 ? -4.303 2.392 -4.289 1.00 98.56 103 CYS A N 1
ATOM 838 C CA . CYS A 1 103 ? -3.775 1.958 -5.590 1.00 98.56 103 CYS A CA 1
ATOM 839 C C . CYS A 1 103 ? -3.543 3.158 -6.527 1.00 98.56 103 CYS A C 1
ATOM 841 O O . CYS A 1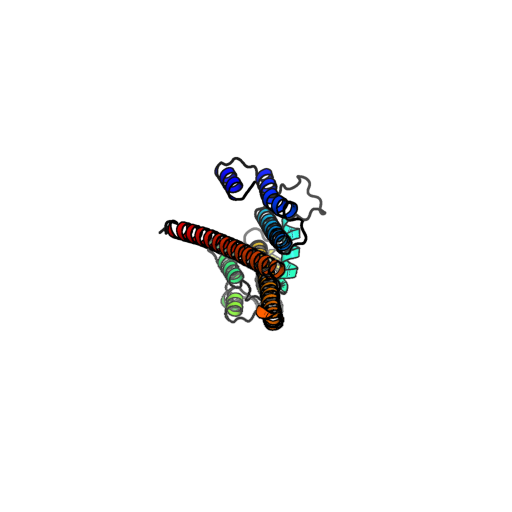 103 ? -2.466 3.311 -7.103 1.00 98.56 103 CYS A O 1
ATOM 843 N N . GLN A 1 104 ? -4.502 4.090 -6.601 1.00 98.31 104 GLN A N 1
ATOM 844 C CA . GLN A 1 104 ? -4.342 5.337 -7.364 1.00 98.31 104 GLN A CA 1
ATOM 845 C C . GLN A 1 104 ? -3.204 6.215 -6.819 1.00 98.31 104 GLN A C 1
ATOM 847 O O . GLN A 1 104 ? -2.487 6.868 -7.576 1.00 98.31 104 GLN A O 1
ATOM 852 N N . LYS A 1 105 ? -3.031 6.280 -5.494 1.00 98.56 105 LYS A N 1
ATOM 853 C CA . LYS A 1 105 ? -1.914 6.995 -4.862 1.00 98.56 105 LYS A CA 1
ATOM 854 C C . LYS A 1 105 ? -0.578 6.353 -5.236 1.00 98.56 105 LYS A C 1
ATOM 856 O O . LYS A 1 105 ? 0.331 7.094 -5.596 1.00 98.56 105 LYS A O 1
ATOM 861 N N . LEU A 1 106 ? -0.480 5.024 -5.213 1.00 98.69 106 LEU A N 1
ATOM 862 C CA . LEU A 1 106 ? 0.714 4.289 -5.629 1.00 98.69 106 LEU A CA 1
ATOM 863 C C . LEU A 1 106 ? 1.101 4.653 -7.069 1.00 98.69 106 LEU A C 1
ATOM 865 O O . LEU A 1 106 ? 2.218 5.117 -7.289 1.00 98.69 106 LEU A O 1
ATOM 869 N N . LEU A 1 107 ? 0.165 4.563 -8.023 1.00 98.56 107 LEU A N 1
ATOM 870 C CA . LEU A 1 107 ? 0.423 4.933 -9.423 1.00 98.56 107 LEU A CA 1
ATOM 871 C C . LEU A 1 107 ? 0.862 6.398 -9.573 1.00 98.56 107 LEU A C 1
ATOM 873 O O . LEU A 1 107 ? 1.780 6.702 -10.335 1.00 98.56 107 LEU A O 1
ATOM 877 N N . ARG A 1 108 ? 0.247 7.319 -8.818 1.00 98.44 108 ARG A N 1
ATOM 878 C CA . ARG A 1 108 ? 0.648 8.736 -8.810 1.00 98.44 108 ARG A CA 1
ATOM 879 C C . ARG A 1 108 ? 2.069 8.939 -8.293 1.00 98.44 108 ARG A C 1
ATOM 881 O O . ARG A 1 108 ? 2.782 9.775 -8.838 1.00 98.44 108 ARG A O 1
ATOM 888 N N . VAL A 1 109 ? 2.486 8.203 -7.261 1.00 98.44 109 VAL A N 1
ATOM 889 C CA . VAL A 1 109 ? 3.856 8.300 -6.739 1.00 98.44 109 VAL A CA 1
ATOM 890 C C . VAL A 1 109 ? 4.853 7.755 -7.756 1.00 98.44 109 VAL A C 1
ATOM 892 O O . VAL A 1 109 ? 5.830 8.448 -8.039 1.00 98.44 109 VAL A O 1
ATOM 895 N N . LEU A 1 110 ? 4.585 6.594 -8.366 1.00 98.19 110 LEU A N 1
ATOM 896 C CA . LEU A 1 110 ? 5.437 6.050 -9.431 1.00 98.19 110 LEU A CA 1
ATOM 897 C C . LEU A 1 110 ? 5.607 7.055 -10.579 1.00 98.19 110 LEU A C 1
ATOM 899 O O . LEU A 1 110 ? 6.716 7.256 -11.062 1.00 98.19 110 LEU A O 1
ATOM 903 N N . ASN A 1 111 ? 4.535 7.750 -10.963 1.00 96.56 111 ASN A N 1
ATOM 904 C CA . ASN A 1 111 ? 4.556 8.753 -12.028 1.00 96.56 111 ASN A CA 1
ATOM 905 C C . ASN A 1 111 ? 5.042 10.149 -11.604 1.00 96.56 111 ASN A C 1
ATOM 907 O O . ASN A 1 111 ? 5.085 11.052 -12.438 1.00 96.56 111 ASN A O 1
ATOM 911 N N . SER A 1 112 ? 5.418 10.354 -10.342 1.00 97.62 112 SER A N 1
ATOM 912 C CA . SER A 1 112 ? 5.823 11.672 -9.844 1.00 97.62 112 SER A CA 1
ATOM 913 C C . SER A 1 112 ? 7.182 12.132 -10.385 1.00 97.62 112 SER A C 1
ATOM 915 O O . SER A 1 112 ? 8.018 11.329 -10.799 1.00 97.62 112 SER A O 1
ATOM 917 N N . GLN A 1 113 ? 7.440 13.443 -10.295 1.00 96.56 113 GLN A N 1
ATOM 918 C CA . GLN A 1 113 ? 8.718 14.054 -10.692 1.00 96.56 113 GLN A CA 1
ATOM 919 C C . GLN A 1 113 ? 9.925 13.420 -9.983 1.00 96.56 113 GLN A C 1
ATOM 921 O O . GLN A 1 113 ? 10.990 13.286 -10.576 1.00 96.56 113 GLN A O 1
ATOM 926 N N . LYS A 1 114 ? 9.747 12.959 -8.736 1.00 97.12 114 LYS A N 1
ATOM 927 C CA . LYS A 1 114 ? 10.790 12.273 -7.959 1.00 97.12 114 LYS A CA 1
ATOM 928 C C . LYS A 1 114 ? 11.343 11.039 -8.681 1.00 97.12 114 LYS A C 1
ATOM 930 O O . LYS A 1 114 ? 12.522 10.728 -8.542 1.00 97.12 114 LYS A O 1
ATOM 935 N N . HIS A 1 115 ? 10.494 10.335 -9.425 1.00 96.88 115 HIS A N 1
ATOM 936 C CA . HIS A 1 115 ? 10.838 9.080 -10.086 1.00 96.88 115 HIS A CA 1
ATOM 937 C C . HIS A 1 115 ? 10.973 9.224 -11.607 1.00 96.88 115 HIS A C 1
ATOM 939 O O . HIS A 1 115 ? 11.227 8.232 -12.281 1.00 96.88 115 HIS A O 1
ATOM 945 N N . ASP A 1 116 ? 10.867 10.441 -12.152 1.00 95.56 116 ASP A N 1
ATOM 946 C CA . ASP A 1 116 ? 10.804 10.702 -13.595 1.00 95.56 116 ASP A CA 1
ATOM 947 C C . ASP A 1 116 ? 11.973 10.077 -14.370 1.00 95.56 116 ASP A C 1
ATOM 949 O O . ASP A 1 116 ? 11.748 9.314 -15.310 1.00 95.56 116 ASP A O 1
ATOM 953 N N . LYS A 1 117 ? 13.207 10.272 -13.873 1.00 96.31 117 LYS A N 1
ATOM 954 C CA . LYS A 1 117 ? 14.444 9.711 -14.447 1.00 96.31 117 LYS A CA 1
ATOM 955 C C . LYS A 1 117 ? 14.370 8.200 -14.694 1.00 96.31 117 LYS A C 1
ATOM 957 O O . LYS A 1 117 ? 14.935 7.715 -15.668 1.00 96.31 117 LYS A O 1
ATOM 962 N N . ASN A 1 118 ? 13.707 7.461 -13.806 1.00 97.38 118 ASN A N 1
ATOM 963 C CA . ASN A 1 118 ? 13.657 6.001 -13.860 1.00 97.38 118 ASN A CA 1
ATOM 964 C C . ASN A 1 118 ? 12.300 5.467 -14.324 1.00 97.38 118 ASN A C 1
ATOM 966 O O . ASN A 1 118 ? 12.227 4.315 -14.715 1.00 97.38 118 ASN A O 1
ATOM 970 N N . CYS A 1 119 ? 11.232 6.261 -14.286 1.00 97.44 119 CYS A N 1
ATOM 971 C CA . CYS A 1 119 ? 9.880 5.769 -14.535 1.00 97.44 119 CYS A CA 1
ATOM 972 C C . CYS A 1 119 ? 9.398 6.006 -15.971 1.00 97.44 119 CYS A C 1
ATOM 974 O O . CYS A 1 119 ? 8.534 5.279 -16.457 1.00 97.44 119 CYS A O 1
ATOM 976 N N . TRP A 1 120 ? 9.955 7.001 -16.673 1.00 97.00 120 TRP A N 1
ATOM 977 C CA . TRP A 1 120 ? 9.484 7.393 -18.005 1.00 97.00 120 TRP A CA 1
ATOM 978 C C . TRP A 1 120 ? 9.338 6.241 -19.031 1.00 97.00 120 TRP A C 1
ATOM 980 O O . TRP A 1 120 ? 8.348 6.292 -19.766 1.00 97.00 120 TRP A O 1
ATOM 990 N N . PRO A 1 121 ? 10.190 5.183 -19.072 1.00 97.19 121 PRO A N 1
ATOM 991 C CA . PRO A 1 121 ? 10.044 4.091 -20.045 1.00 97.19 121 PRO A CA 1
ATOM 992 C C . PRO A 1 121 ? 8.808 3.214 -19.816 1.00 97.19 121 PRO A C 1
ATOM 994 O O . PRO A 1 121 ? 8.408 2.476 -20.708 1.00 97.19 121 PRO A O 1
ATOM 997 N N . PHE A 1 122 ? 8.223 3.272 -18.618 1.00 98.25 122 PHE A N 1
ATOM 998 C CA . PHE A 1 122 ? 7.156 2.377 -18.161 1.00 98.25 122 PHE A CA 1
ATOM 999 C C . PHE A 1 122 ? 5.781 3.050 -18.156 1.00 98.25 122 PHE A C 1
ATOM 1001 O O . PHE A 1 122 ? 4.791 2.454 -17.740 1.00 98.25 122 PHE A O 1
ATOM 1008 N N . ARG A 1 123 ? 5.708 4.324 -18.560 1.00 97.81 123 ARG A N 1
ATOM 1009 C CA . ARG A 1 123 ? 4.491 5.139 -18.436 1.00 97.81 123 ARG A CA 1
ATOM 1010 C C . ARG A 1 123 ? 3.413 4.815 -19.454 1.00 97.81 123 ARG A C 1
ATOM 1012 O O . ARG A 1 123 ? 2.261 5.148 -19.207 1.00 97.81 123 ARG A O 1
ATOM 1019 N N . LYS A 1 124 ? 3.808 4.290 -20.608 1.00 97.94 124 LYS A N 1
ATOM 1020 C CA . LYS A 1 124 ? 2.949 4.048 -21.765 1.00 97.94 124 LYS A CA 1
ATOM 1021 C C . LYS A 1 124 ? 3.351 2.738 -22.438 1.00 97.94 124 LYS A C 1
ATOM 1023 O O . LYS A 1 124 ? 4.490 2.305 -22.239 1.00 97.94 124 LYS A O 1
ATOM 1028 N N . PRO A 1 125 ? 2.478 2.159 -23.280 1.00 97.19 125 PRO A N 1
ATOM 1029 C CA . PRO A 1 125 ? 2.785 0.921 -23.973 1.00 97.19 125 PRO A CA 1
ATOM 1030 C C . PRO A 1 125 ? 4.083 1.027 -24.770 1.00 97.19 125 PRO A C 1
ATOM 1032 O O . PRO A 1 125 ? 4.344 2.035 -25.434 1.00 97.19 125 PRO A O 1
ATOM 1035 N N . VAL A 1 126 ? 4.868 -0.051 -24.775 1.00 94.19 126 VAL A N 1
ATOM 1036 C CA . VAL A 1 126 ? 6.166 -0.103 -25.467 1.00 94.19 126 VAL A CA 1
ATOM 1037 C C . VAL A 1 126 ? 6.048 0.267 -26.948 1.00 94.19 126 VAL A C 1
ATOM 1039 O O . VAL A 1 126 ? 6.871 1.032 -27.440 1.00 94.19 126 VAL A O 1
ATOM 1042 N N . ARG A 1 127 ? 4.979 -0.163 -27.641 1.00 91.38 127 ARG A N 1
ATOM 1043 C CA . ARG A 1 127 ? 4.733 0.219 -29.050 1.00 91.38 127 ARG A CA 1
ATOM 1044 C C . ARG A 1 127 ? 4.592 1.730 -29.253 1.00 91.38 127 ARG A C 1
ATOM 1046 O O . ARG A 1 127 ? 4.920 2.222 -30.325 1.00 91.38 127 ARG A O 1
ATOM 1053 N N . MET A 1 128 ? 4.079 2.452 -28.255 1.00 93.50 128 MET A N 1
ATOM 1054 C CA . MET A 1 128 ? 3.881 3.900 -28.335 1.00 93.50 128 MET A CA 1
ATOM 1055 C C . MET A 1 128 ? 5.166 4.674 -28.035 1.00 93.50 128 MET A C 1
ATOM 1057 O O . MET A 1 128 ? 5.421 5.691 -28.673 1.00 93.50 128 MET A O 1
ATOM 1061 N N . LEU A 1 129 ? 5.961 4.223 -27.058 1.00 92.62 129 LEU A N 1
ATOM 1062 C CA . LEU A 1 129 ? 7.203 4.903 -26.665 1.00 92.62 129 LEU A CA 1
ATOM 1063 C C . LEU A 1 129 ? 8.389 4.549 -27.564 1.00 92.62 129 LEU A C 1
ATOM 1065 O O . LEU A 1 129 ? 9.252 5.391 -27.802 1.00 92.62 129 LEU A O 1
ATOM 1069 N N . PHE A 1 130 ? 8.427 3.318 -28.068 1.00 91.81 130 PHE A N 1
ATOM 1070 C CA . PHE A 1 130 ? 9.549 2.764 -28.818 1.00 91.81 130 PHE A CA 1
ATOM 1071 C C . PHE A 1 130 ? 9.055 2.150 -30.139 1.00 91.81 130 PHE A C 1
ATOM 1073 O O . PHE A 1 130 ? 9.142 0.938 -30.331 1.00 91.81 130 PHE A O 1
ATOM 1080 N N . PRO A 1 131 ? 8.534 2.961 -31.080 1.00 87.88 131 PRO A N 1
ATOM 1081 C CA . PRO A 1 131 ? 7.985 2.452 -32.341 1.00 87.88 131 PRO A CA 1
ATOM 1082 C C . PRO A 1 131 ? 9.030 1.761 -33.235 1.00 87.88 131 PRO A C 1
ATOM 1084 O O . PRO A 1 131 ? 8.662 0.979 -34.104 1.00 87.88 131 PRO A O 1
ATOM 1087 N N . GLY A 1 132 ? 10.322 2.037 -33.023 1.00 87.94 132 GLY A N 1
ATOM 1088 C CA . GLY A 1 132 ? 11.441 1.383 -33.710 1.00 87.94 132 GLY A CA 1
ATOM 1089 C C . GLY A 1 132 ? 12.078 0.229 -32.930 1.00 87.94 132 GLY A C 1
ATOM 1090 O O . GLY A 1 132 ? 13.187 -0.173 -33.275 1.00 87.94 132 GLY A O 1
ATOM 1091 N N . LEU A 1 133 ? 11.446 -0.256 -31.853 1.00 87.12 133 LEU A N 1
ATOM 1092 C CA . LEU A 1 133 ? 11.967 -1.392 -31.093 1.00 87.12 133 LEU A CA 1
ATOM 1093 C C . LEU A 1 133 ? 11.993 -2.654 -31.963 1.00 87.12 133 LEU A C 1
ATOM 1095 O O . LEU A 1 133 ? 11.135 -2.835 -32.830 1.00 87.12 133 LEU A O 1
ATOM 1099 N N . SER A 1 134 ? 12.976 -3.522 -31.712 1.00 82.19 134 SER A N 1
ATOM 1100 C CA . SER A 1 134 ? 13.098 -4.801 -32.410 1.00 82.19 134 SER A CA 1
ATOM 1101 C C . SER A 1 134 ? 11.772 -5.582 -32.349 1.00 82.19 134 SER A C 1
ATOM 1103 O O . SER A 1 134 ? 11.138 -5.624 -31.287 1.00 82.19 134 SER A O 1
ATOM 1105 N N . PRO A 1 135 ? 11.330 -6.201 -33.463 1.00 81.62 135 PRO A N 1
ATOM 1106 C CA . PRO A 1 135 ? 10.106 -7.002 -33.492 1.00 81.62 135 PRO A CA 1
ATOM 1107 C C . PRO A 1 135 ? 10.078 -8.125 -32.447 1.00 81.62 135 PRO A C 1
ATOM 1109 O O . PRO A 1 135 ? 8.997 -8.489 -31.984 1.00 81.62 135 PRO A O 1
ATOM 1112 N N . ASP A 1 136 ? 11.256 -8.603 -32.029 1.00 90.50 136 ASP A N 1
ATOM 1113 C CA . ASP A 1 136 ? 11.435 -9.663 -31.030 1.00 90.50 136 ASP A CA 1
ATOM 1114 C C . ASP A 1 136 ? 10.829 -9.354 -29.652 1.00 90.50 136 ASP A C 1
ATOM 1116 O O . ASP A 1 136 ? 10.620 -10.271 -28.857 1.00 90.50 136 ASP A O 1
ATOM 1120 N N . TYR A 1 137 ? 10.509 -8.089 -29.349 1.00 92.81 137 TYR A N 1
ATOM 1121 C CA . TYR A 1 137 ? 9.953 -7.718 -28.051 1.00 92.81 137 TYR A CA 1
ATOM 1122 C C . TYR A 1 137 ? 8.680 -8.497 -27.736 1.00 92.81 137 TYR A C 1
ATOM 1124 O O . TYR A 1 137 ? 8.533 -8.998 -26.625 1.00 92.81 137 TYR A O 1
ATOM 1132 N N . PHE A 1 138 ? 7.779 -8.636 -28.711 1.00 92.50 138 PHE A N 1
ATOM 1133 C CA . PHE A 1 138 ? 6.508 -9.342 -28.518 1.00 92.50 138 PHE A CA 1
ATOM 1134 C C . PHE A 1 138 ? 6.636 -10.863 -28.643 1.00 92.50 138 PHE A C 1
ATOM 1136 O O . PHE A 1 138 ? 5.705 -11.571 -28.269 1.00 92.50 138 PHE A O 1
ATOM 1143 N N . ASP A 1 139 ? 7.787 -11.357 -29.102 1.00 94.38 139 ASP A N 1
ATOM 1144 C CA . ASP A 1 139 ? 8.126 -12.781 -29.061 1.00 94.38 139 ASP A CA 1
ATOM 1145 C C . ASP A 1 139 ? 8.683 -13.172 -27.680 1.00 94.38 139 ASP A C 1
ATOM 1147 O O . ASP A 1 139 ? 8.458 -14.282 -27.199 1.00 94.38 139 ASP A O 1
ATOM 1151 N N . ILE A 1 140 ? 9.394 -12.249 -27.019 1.00 95.94 140 ILE A N 1
ATOM 1152 C CA . ILE A 1 140 ? 9.988 -12.449 -25.688 1.00 95.94 140 ILE A CA 1
ATOM 1153 C C . ILE A 1 140 ? 8.983 -12.130 -24.573 1.00 95.94 140 ILE A C 1
ATOM 1155 O O . ILE A 1 140 ? 8.865 -12.883 -23.605 1.00 95.94 140 ILE A O 1
ATOM 1159 N N . ILE A 1 141 ? 8.277 -11.002 -24.679 1.00 97.06 141 ILE A N 1
ATOM 1160 C CA . ILE A 1 141 ? 7.333 -10.511 -23.672 1.00 97.06 141 ILE A CA 1
ATOM 1161 C C . ILE A 1 141 ? 5.908 -10.848 -24.098 1.00 97.06 141 ILE A C 1
ATOM 1163 O O . ILE A 1 141 ? 5.300 -10.175 -24.930 1.00 97.06 141 ILE A O 1
ATOM 1167 N N . THR A 1 142 ? 5.364 -11.887 -23.470 1.00 96.12 142 THR A N 1
ATOM 1168 C CA . THR A 1 142 ? 4.053 -12.459 -23.810 1.00 96.12 142 THR A CA 1
ATOM 1169 C C . THR A 1 142 ? 2.876 -11.654 -23.271 1.00 96.12 142 THR A C 1
ATOM 1171 O O . THR A 1 142 ? 1.802 -11.666 -23.864 1.00 96.12 142 THR A O 1
ATOM 1174 N N . THR A 1 143 ? 3.063 -10.947 -22.154 1.00 97.38 143 THR A N 1
ATOM 1175 C CA . THR A 1 143 ? 2.023 -10.121 -21.524 1.00 97.38 143 THR A CA 1
ATOM 1176 C C . THR A 1 143 ? 2.562 -8.709 -21.299 1.00 97.38 143 THR A C 1
ATOM 1178 O O . THR A 1 143 ? 3.047 -8.412 -20.207 1.00 97.38 143 THR A O 1
ATOM 1181 N N . PRO A 1 144 ? 2.548 -7.837 -22.326 1.00 97.12 144 PRO A N 1
ATOM 1182 C CA . PRO A 1 144 ? 2.971 -6.447 -22.181 1.00 97.12 144 PRO A CA 1
ATOM 1183 C C . PRO A 1 144 ? 2.119 -5.712 -21.139 1.00 97.12 144 PRO A C 1
ATOM 1185 O O . PRO A 1 144 ? 0.910 -5.925 -21.067 1.00 97.12 144 PRO A O 1
ATOM 1188 N N . MET A 1 145 ? 2.743 -4.836 -20.353 1.00 98.50 145 MET A N 1
ATOM 1189 C CA . MET A 1 145 ? 2.057 -4.019 -19.351 1.00 98.50 145 MET A CA 1
ATOM 1190 C C . MET A 1 145 ? 2.794 -2.696 -19.139 1.00 98.50 145 MET A C 1
ATOM 1192 O O . MET A 1 145 ? 4.021 -2.646 -19.260 1.00 98.50 145 MET A O 1
ATOM 1196 N N . ASP A 1 146 ? 2.048 -1.642 -18.818 1.00 98.69 146 ASP A N 1
ATOM 1197 C CA . ASP A 1 146 ? 2.562 -0.311 -18.505 1.00 98.69 146 ASP A CA 1
ATOM 1198 C C . ASP A 1 146 ? 1.631 0.447 -17.548 1.00 98.69 146 ASP A C 1
ATOM 1200 O O . ASP A 1 146 ? 0.470 0.087 -17.339 1.00 98.69 146 ASP A O 1
ATOM 1204 N N . LEU A 1 147 ? 2.138 1.534 -16.963 1.00 98.69 147 LEU A N 1
ATOM 1205 C CA . LEU A 1 147 ? 1.419 2.272 -15.926 1.00 98.69 147 LEU A CA 1
ATOM 1206 C C . LEU A 1 147 ? 0.162 2.996 -16.432 1.00 98.69 147 LEU A C 1
ATOM 1208 O O . LEU A 1 147 ? -0.725 3.256 -15.616 1.00 98.69 147 LEU A O 1
ATOM 1212 N N . SER A 1 148 ? 0.069 3.346 -17.723 1.00 98.56 148 SER A N 1
ATOM 1213 C CA . SER A 1 148 ? -1.148 3.960 -18.270 1.00 98.56 148 SER A CA 1
ATOM 1214 C C . SER A 1 148 ? -2.256 2.930 -18.442 1.00 98.56 148 SER A C 1
ATOM 1216 O O . SER A 1 148 ? -3.360 3.168 -17.959 1.00 98.56 148 SER A O 1
ATOM 1218 N N . THR A 1 149 ? -1.938 1.746 -18.972 1.00 98.75 149 THR A N 1
ATOM 1219 C CA . THR A 1 149 ? -2.890 0.633 -19.054 1.00 98.75 149 THR A CA 1
ATOM 1220 C C . THR A 1 149 ? -3.369 0.199 -17.670 1.00 98.75 149 THR A C 1
ATOM 1222 O O . THR A 1 149 ? -4.565 0.032 -17.462 1.00 98.75 149 THR A O 1
ATOM 1225 N N . ILE A 1 150 ? -2.484 0.101 -16.671 1.00 98.81 150 ILE A N 1
ATOM 1226 C CA . ILE A 1 150 ? -2.903 -0.226 -15.294 1.00 98.81 150 ILE A CA 1
ATOM 1227 C C . ILE A 1 150 ? -3.848 0.841 -14.727 1.00 98.81 150 ILE A C 1
ATOM 1229 O O . ILE A 1 150 ? -4.810 0.518 -14.027 1.00 98.81 150 ILE A O 1
ATOM 1233 N N . ALA A 1 151 ? -3.578 2.121 -15.000 1.00 98.62 151 ALA A N 1
ATOM 1234 C CA . ALA A 1 151 ? -4.443 3.206 -14.553 1.00 98.62 151 ALA A CA 1
ATOM 1235 C C . ALA A 1 151 ? -5.833 3.129 -15.205 1.00 98.62 151 ALA A C 1
ATOM 1237 O O . ALA A 1 151 ? -6.828 3.336 -14.512 1.00 98.62 151 ALA A O 1
ATOM 1238 N N . GLU A 1 152 ? -5.901 2.809 -16.498 1.00 98.56 152 GLU A N 1
ATOM 1239 C CA . GLU A 1 152 ? -7.149 2.581 -17.236 1.00 98.56 152 GLU A CA 1
ATOM 1240 C C . GLU A 1 152 ? -7.927 1.403 -16.640 1.00 98.56 152 GLU A C 1
ATOM 1242 O O . GLU A 1 152 ? -9.032 1.611 -16.140 1.00 98.56 152 GLU A O 1
ATOM 1247 N N . LYS A 1 153 ? -7.306 0.222 -16.522 1.00 98.69 153 LYS A N 1
ATOM 1248 C CA . LYS A 1 153 ? -7.913 -0.976 -15.913 1.00 98.69 153 LYS A CA 1
ATOM 1249 C C . LYS A 1 153 ? -8.454 -0.723 -14.503 1.00 98.69 153 LYS A C 1
ATOM 1251 O O . LYS A 1 153 ? -9.526 -1.203 -14.133 1.00 98.69 153 LYS A O 1
ATOM 1256 N N . LEU A 1 154 ? -7.728 0.052 -13.692 1.00 98.31 154 LEU A N 1
ATOM 1257 C CA . LEU A 1 154 ? -8.168 0.427 -12.347 1.00 98.31 154 LEU A CA 1
ATOM 1258 C C . LEU A 1 154 ? -9.386 1.363 -12.368 1.00 98.31 154 LEU A C 1
ATOM 1260 O O . LEU A 1 154 ? -10.258 1.240 -11.509 1.00 98.31 154 LEU A O 1
ATOM 1264 N N . ASN A 1 155 ? -9.448 2.299 -13.317 1.00 97.31 155 ASN A N 1
ATOM 1265 C CA . ASN A 1 155 ? -10.571 3.229 -13.465 1.00 97.31 155 ASN A CA 1
ATOM 1266 C C . ASN A 1 155 ? -11.813 2.559 -14.065 1.00 97.31 155 ASN A C 1
ATOM 1268 O O . ASN A 1 155 ? -12.931 2.953 -13.738 1.00 97.31 155 ASN A O 1
ATOM 1272 N N . GLU A 1 156 ? -11.616 1.544 -14.901 1.00 97.75 156 GLU A N 1
ATOM 1273 C CA . GLU A 1 156 ? -12.676 0.741 -15.519 1.00 97.75 156 GLU A CA 1
ATOM 1274 C C . GLU A 1 156 ? -13.153 -0.416 -14.624 1.00 97.75 156 GLU A C 1
ATOM 1276 O O . GLU A 1 156 ? -14.032 -1.182 -15.010 1.00 97.75 156 GLU A O 1
ATOM 1281 N N . PHE A 1 157 ? -12.642 -0.500 -13.387 1.00 96.56 157 PHE A N 1
ATOM 1282 C CA . PHE A 1 157 ? -12.987 -1.530 -12.399 1.00 96.56 157 PHE A CA 1
ATOM 1283 C C . PHE A 1 157 ? -12.713 -2.964 -12.884 1.00 96.56 157 PHE A C 1
ATOM 1285 O O . PHE A 1 157 ? -13.412 -3.902 -12.501 1.00 96.56 157 PHE A O 1
ATOM 1292 N N . GLU A 1 158 ? -11.679 -3.156 -13.706 1.00 98.38 158 GLU A N 1
ATOM 1293 C CA . GLU A 1 158 ? -11.308 -4.485 -14.204 1.00 98.38 158 GLU A CA 1
ATOM 1294 C C . GLU A 1 158 ? -10.656 -5.366 -13.132 1.00 98.38 158 GLU A C 1
ATOM 1296 O O . GLU A 1 158 ? -10.766 -6.592 -13.181 1.00 98.38 158 GLU A O 1
ATOM 1301 N N . TYR A 1 159 ? -9.986 -4.755 -12.151 1.00 98.56 159 TYR A N 1
ATOM 1302 C CA . TYR A 1 159 ? -9.376 -5.478 -11.038 1.00 98.56 159 TYR A CA 1
ATOM 1303 C C . TYR A 1 159 ? -10.411 -5.801 -9.963 1.00 98.56 159 TYR A C 1
ATOM 1305 O O . TYR A 1 159 ? -10.898 -4.909 -9.266 1.00 98.56 159 TYR A O 1
ATOM 1313 N N . LYS A 1 160 ? -10.684 -7.090 -9.766 1.00 98.00 160 LYS A N 1
ATOM 1314 C CA . LYS A 1 160 ? -11.595 -7.586 -8.731 1.00 98.00 160 LYS A CA 1
ATOM 1315 C C . LYS A 1 160 ? -10.935 -7.571 -7.366 1.00 98.00 160 LYS A C 1
ATOM 1317 O O . LYS A 1 160 ? -11.589 -7.260 -6.377 1.00 98.00 160 LYS A O 1
ATOM 1322 N N . VAL A 1 161 ? -9.651 -7.921 -7.290 1.00 98.69 161 VAL A N 1
ATOM 1323 C CA . VAL A 1 161 ? -8.900 -8.003 -6.026 1.00 98.69 161 VAL A CA 1
ATOM 1324 C C . VAL A 1 161 ? -7.543 -7.312 -6.113 1.00 98.69 161 VAL A C 1
ATOM 1326 O O . VAL A 1 161 ? -6.944 -7.200 -7.180 1.00 98.69 161 VAL A O 1
ATOM 1329 N N . HIS A 1 162 ? -7.038 -6.840 -4.971 1.00 98.75 162 HIS A N 1
ATOM 1330 C CA . HIS A 1 162 ? -5.770 -6.099 -4.895 1.00 98.75 162 HIS A CA 1
ATOM 1331 C C . HIS A 1 162 ? -4.577 -6.887 -5.442 1.00 98.75 162 HIS A C 1
ATOM 1333 O O . HIS A 1 162 ? -3.626 -6.272 -5.925 1.00 98.75 162 HIS A O 1
ATOM 1339 N N . GLY A 1 163 ? -4.627 -8.222 -5.371 1.00 98.62 163 GLY A N 1
ATOM 1340 C CA . GLY A 1 163 ? -3.612 -9.105 -5.940 1.00 98.62 163 GLY A CA 1
ATOM 1341 C C . GLY A 1 163 ? -3.431 -8.918 -7.447 1.00 98.62 163 GLY A C 1
ATOM 1342 O O . GLY A 1 163 ? -2.296 -8.833 -7.903 1.00 98.62 163 GLY A O 1
ATOM 1343 N N . GLU A 1 164 ? -4.524 -8.773 -8.200 1.00 98.75 164 GLU A N 1
ATOM 1344 C CA . GLU A 1 164 ? -4.481 -8.587 -9.659 1.00 98.75 164 GLU A CA 1
ATOM 1345 C C . GLU A 1 164 ? -3.840 -7.238 -10.020 1.00 98.75 164 GLU A C 1
ATOM 1347 O O . GLU A 1 164 ? -2.982 -7.161 -10.895 1.00 98.75 164 GLU A O 1
ATOM 1352 N N . PHE A 1 165 ? -4.190 -6.180 -9.280 1.00 98.88 165 PHE A N 1
ATOM 1353 C CA . PHE A 1 165 ? -3.605 -4.852 -9.467 1.00 98.88 165 PHE A CA 1
ATOM 1354 C C . PHE A 1 165 ? -2.084 -4.852 -9.248 1.00 98.88 165 PHE A C 1
ATOM 1356 O O . PHE A 1 165 ? -1.334 -4.365 -10.093 1.00 98.88 165 PHE A O 1
ATOM 1363 N N . ILE A 1 166 ? -1.606 -5.381 -8.113 1.00 98.75 166 ILE A N 1
ATOM 1364 C CA . ILE A 1 166 ? -0.164 -5.357 -7.818 1.00 98.75 166 ILE A CA 1
ATOM 1365 C C . ILE A 1 166 ? 0.624 -6.286 -8.742 1.00 98.75 166 ILE A C 1
ATOM 1367 O O . ILE A 1 166 ? 1.785 -6.001 -9.034 1.00 98.75 166 ILE A O 1
ATOM 1371 N N . GLN A 1 167 ? 0.003 -7.367 -9.220 1.00 98.75 167 GLN A N 1
ATOM 1372 C CA . GLN A 1 167 ? 0.615 -8.266 -10.188 1.00 98.75 167 GLN A CA 1
ATOM 1373 C C . GLN A 1 167 ? 0.948 -7.526 -11.487 1.00 98.75 167 GLN A C 1
ATOM 1375 O O . GLN A 1 167 ? 2.093 -7.591 -11.922 1.00 98.75 167 GLN A O 1
ATOM 1380 N N . ASP A 1 168 ? 0.015 -6.754 -12.047 1.00 98.88 168 ASP A N 1
ATOM 1381 C CA . ASP A 1 168 ? 0.277 -5.975 -13.265 1.00 98.88 168 ASP A CA 1
ATOM 1382 C C . ASP A 1 168 ? 1.326 -4.869 -13.041 1.00 98.88 168 ASP A C 1
ATOM 1384 O O . ASP A 1 168 ? 2.199 -4.639 -13.887 1.00 98.88 168 ASP A O 1
ATOM 1388 N N . VAL A 1 169 ? 1.296 -4.204 -11.877 1.00 98.88 169 VAL A N 1
ATOM 1389 C CA . VAL A 1 169 ? 2.315 -3.201 -11.517 1.00 98.88 169 VAL A CA 1
ATOM 1390 C C . VAL A 1 169 ? 3.708 -3.826 -11.497 1.00 98.88 169 VAL A C 1
ATOM 1392 O O . VAL A 1 169 ? 4.633 -3.247 -12.061 1.00 98.88 169 VAL A O 1
ATOM 1395 N N . ARG A 1 170 ? 3.877 -5.005 -10.887 1.00 98.81 170 ARG A N 1
ATOM 1396 C CA . ARG A 1 170 ? 5.167 -5.715 -10.867 1.00 98.81 170 ARG A CA 1
ATOM 1397 C C . ARG A 1 170 ? 5.566 -6.207 -12.253 1.00 98.81 170 ARG A C 1
ATOM 1399 O O . ARG A 1 170 ? 6.700 -5.967 -12.667 1.00 98.81 170 ARG A O 1
ATOM 1406 N N . LEU A 1 171 ? 4.616 -6.780 -12.993 1.00 98.81 171 LEU A N 1
ATOM 1407 C CA . LEU A 1 171 ? 4.809 -7.290 -14.350 1.00 98.81 171 LEU A CA 1
ATOM 1408 C C . LEU A 1 171 ? 5.405 -6.230 -15.284 1.00 98.81 171 LEU A C 1
ATOM 1410 O O . LEU A 1 171 ? 6.283 -6.542 -16.083 1.00 98.81 171 LEU A O 1
ATOM 1414 N N . THR A 1 172 ? 4.996 -4.965 -15.142 1.00 98.69 172 THR A N 1
ATOM 1415 C CA . THR A 1 172 ? 5.564 -3.834 -15.901 1.00 98.69 172 THR A CA 1
ATOM 1416 C C . THR A 1 172 ? 7.095 -3.781 -15.805 1.00 98.69 172 THR A C 1
ATOM 1418 O O . THR A 1 172 ? 7.790 -3.655 -16.816 1.00 98.69 172 THR A O 1
ATOM 1421 N N . PHE A 1 173 ? 7.639 -3.905 -14.593 1.00 98.62 173 PHE A N 1
ATOM 1422 C CA . PHE A 1 173 ? 9.079 -3.818 -14.344 1.00 98.62 173 PHE A CA 1
ATOM 1423 C C . PHE A 1 173 ? 9.784 -5.158 -14.579 1.00 98.62 173 PHE A C 1
ATOM 1425 O O . PHE A 1 173 ? 10.890 -5.185 -15.115 1.00 98.62 173 PHE A O 1
ATOM 1432 N N . GLU A 1 174 ? 9.137 -6.274 -14.246 1.00 98.62 174 GLU A N 1
ATOM 1433 C CA . GLU A 1 174 ? 9.664 -7.621 -14.488 1.00 98.62 174 GLU A CA 1
ATOM 1434 C C . GLU A 1 174 ? 9.854 -7.886 -15.988 1.00 98.62 174 GLU A C 1
ATOM 1436 O O . GLU A 1 174 ? 10.925 -8.333 -16.401 1.00 98.62 174 GLU A O 1
ATOM 1441 N N . ASN A 1 175 ? 8.886 -7.505 -16.826 1.00 98.38 175 ASN A N 1
ATOM 1442 C CA . ASN A 1 175 ? 9.011 -7.567 -18.284 1.00 98.38 175 ASN A CA 1
ATOM 1443 C C . ASN A 1 175 ? 10.219 -6.771 -18.786 1.00 98.38 175 ASN A C 1
ATOM 1445 O O . ASN A 1 175 ? 10.976 -7.235 -19.641 1.00 98.38 175 ASN A O 1
ATOM 1449 N N . ALA A 1 176 ? 10.430 -5.573 -18.238 1.00 97.56 176 ALA A N 1
ATOM 1450 C CA . ALA A 1 176 ? 11.573 -4.751 -18.598 1.00 97.56 176 ALA A CA 1
ATOM 1451 C C . ALA A 1 176 ? 12.900 -5.406 -18.193 1.00 97.56 176 ALA A C 1
ATOM 1453 O O . ALA A 1 176 ? 13.855 -5.365 -18.967 1.00 97.56 176 ALA A O 1
ATOM 1454 N N . MET A 1 177 ? 12.968 -6.052 -17.029 1.00 98.25 177 MET A N 1
ATOM 1455 C CA . MET A 1 177 ? 14.156 -6.797 -16.606 1.00 98.25 177 MET A CA 1
ATOM 1456 C C . MET A 1 177 ? 14.423 -8.015 -17.499 1.00 98.25 177 MET A C 1
ATOM 1458 O O . MET A 1 177 ? 15.574 -8.276 -17.846 1.00 98.25 177 MET A O 1
ATOM 1462 N N . ILE A 1 178 ? 13.375 -8.739 -17.902 1.00 97.81 178 ILE A N 1
ATOM 1463 C CA . ILE A 1 178 ? 13.482 -9.908 -18.786 1.00 97.81 178 ILE A CA 1
ATOM 1464 C C . ILE A 1 178 ? 14.018 -9.496 -20.159 1.00 97.81 178 ILE A C 1
ATOM 1466 O O . ILE A 1 178 ? 14.998 -10.074 -20.637 1.00 97.81 178 ILE A O 1
ATOM 1470 N N . TYR A 1 179 ? 13.408 -8.482 -20.780 1.00 96.69 179 TYR A N 1
ATOM 1471 C CA . TYR A 1 179 ? 13.804 -8.031 -22.113 1.00 96.69 179 TYR A CA 1
ATOM 1472 C C . TYR A 1 179 ? 15.207 -7.411 -22.109 1.00 96.69 179 TYR A C 1
ATOM 1474 O O . TYR A 1 179 ? 16.050 -7.755 -22.932 1.00 96.69 179 TYR A O 1
ATOM 1482 N N . ASN A 1 180 ? 15.505 -6.563 -21.121 1.00 95.94 180 ASN A N 1
ATOM 1483 C CA . ASN A 1 180 ? 16.771 -5.830 -21.041 1.00 95.94 180 ASN A CA 1
ATOM 1484 C C . ASN A 1 180 ? 17.853 -6.583 -20.243 1.00 95.94 180 ASN A C 1
ATOM 1486 O O . ASN A 1 180 ? 18.755 -5.957 -19.689 1.00 95.94 180 ASN A O 1
ATOM 1490 N N . ARG A 1 181 ? 17.800 -7.922 -20.153 1.00 95.88 181 ARG A N 1
ATOM 1491 C CA . ARG A 1 181 ? 18.724 -8.709 -19.307 1.00 95.88 181 ARG A CA 1
ATOM 1492 C C . ARG A 1 181 ? 20.207 -8.502 -19.630 1.00 95.88 181 ARG A C 1
ATOM 1494 O O . ARG A 1 181 ? 21.042 -8.625 -18.740 1.00 95.88 181 ARG A O 1
ATOM 1501 N N . ALA A 1 182 ? 20.535 -8.207 -20.891 1.00 95.19 182 ALA A N 1
ATOM 1502 C CA . ALA A 1 182 ? 21.908 -7.953 -21.334 1.00 95.19 182 ALA A CA 1
ATOM 1503 C C . ALA A 1 182 ? 22.500 -6.686 -20.690 1.00 95.19 182 ALA A C 1
ATOM 1505 O O . ALA A 1 182 ? 23.714 -6.554 -20.576 1.00 95.19 182 ALA A O 1
ATOM 1506 N N . ASP A 1 183 ? 21.639 -5.788 -20.208 1.00 94.56 183 ASP A N 1
ATOM 1507 C CA . ASP A 1 183 ? 22.019 -4.534 -19.566 1.00 94.56 183 ASP A CA 1
ATOM 1508 C C . ASP A 1 183 ? 22.210 -4.681 -18.050 1.00 94.56 183 ASP A C 1
ATOM 1510 O O . ASP A 1 183 ? 22.475 -3.687 -17.373 1.00 94.56 183 ASP A O 1
ATOM 1514 N N . LYS A 1 184 ? 22.063 -5.895 -17.500 1.00 94.06 184 LYS A N 1
ATOM 1515 C CA . LYS A 1 184 ? 22.150 -6.158 -16.056 1.00 94.06 184 LYS A CA 1
ATOM 1516 C C . LYS A 1 184 ? 23.493 -5.741 -15.454 1.00 94.06 184 LYS A C 1
ATOM 1518 O O . LYS A 1 184 ? 23.517 -5.232 -14.339 1.00 94.06 184 LYS A O 1
ATOM 1523 N N . GLU A 1 185 ? 24.581 -5.959 -16.186 1.00 93.12 185 GLU A N 1
ATOM 1524 C CA . GLU A 1 185 ? 25.952 -5.632 -15.766 1.00 93.12 185 GLU A CA 1
ATOM 1525 C C . GLU A 1 185 ? 26.466 -4.334 -16.404 1.00 93.12 185 GLU A C 1
ATOM 1527 O O . GLU A 1 185 ? 27.624 -3.965 -16.220 1.00 93.12 185 GLU A O 1
ATOM 1532 N N . ARG A 1 186 ? 25.620 -3.619 -17.161 1.00 93.38 186 ARG A N 1
ATOM 1533 C CA . ARG A 1 186 ? 26.017 -2.354 -17.779 1.00 93.38 186 ARG A CA 1
ATOM 1534 C C . ARG A 1 186 ? 26.274 -1.311 -16.693 1.00 93.38 186 ARG A C 1
ATOM 1536 O O . ARG A 1 186 ? 25.415 -1.053 -15.852 1.00 93.38 186 ARG A O 1
ATOM 1543 N N . GLU A 1 187 ? 27.420 -0.645 -16.776 1.00 93.25 187 GLU A N 1
ATOM 1544 C CA . GLU A 1 187 ? 27.709 0.518 -15.942 1.00 93.25 187 GLU A CA 1
ATOM 1545 C C . GLU A 1 187 ? 26.804 1.707 -16.301 1.00 93.25 187 GLU A C 1
ATOM 1547 O O . GLU A 1 187 ? 26.599 2.045 -17.468 1.00 93.25 187 GLU A O 1
ATOM 1552 N N . GLY A 1 188 ? 26.278 2.378 -15.276 1.00 93.94 188 GLY A N 1
ATOM 1553 C CA . GLY A 1 188 ? 25.432 3.558 -15.436 1.00 93.94 188 GLY A CA 1
ATOM 1554 C C . GLY A 1 188 ? 23.939 3.249 -15.578 1.00 93.94 188 GLY A C 1
ATOM 1555 O O . GLY A 1 188 ? 23.420 2.244 -15.094 1.00 93.94 188 GLY A O 1
ATOM 1556 N N . TRP A 1 189 ? 23.206 4.194 -16.167 1.00 97.06 189 TRP A N 1
ATOM 1557 C CA . TRP A 1 189 ? 21.752 4.095 -16.285 1.00 97.06 189 TRP A CA 1
ATOM 1558 C C . TRP A 1 189 ? 21.356 3.157 -17.430 1.00 97.06 189 TRP A C 1
ATOM 1560 O O . TRP A 1 189 ? 21.861 3.270 -18.546 1.00 97.06 189 TRP A O 1
ATOM 1570 N N . SER A 1 190 ? 20.412 2.260 -17.160 1.00 97.38 190 SER A N 1
ATOM 1571 C CA . SER A 1 190 ? 19.792 1.387 -18.152 1.00 97.38 190 SER A CA 1
ATOM 1572 C C . SER A 1 190 ? 18.323 1.170 -17.801 1.00 97.38 190 SER A C 1
ATOM 1574 O O . SER A 1 190 ? 17.902 1.394 -16.664 1.00 97.38 190 SER A O 1
ATOM 1576 N N . VAL A 1 191 ? 17.527 0.701 -18.765 1.00 96.69 191 VAL A N 1
ATOM 1577 C CA . VAL A 1 191 ? 16.126 0.332 -18.500 1.00 96.69 191 VAL A CA 1
ATOM 1578 C C . VAL A 1 191 ? 16.057 -0.802 -17.472 1.00 96.69 191 VAL A C 1
ATOM 1580 O O . VAL A 1 191 ? 15.184 -0.789 -16.609 1.00 96.69 191 VAL A O 1
ATOM 1583 N N . TYR A 1 192 ? 17.019 -1.732 -17.501 1.00 98.19 192 TYR A N 1
ATOM 1584 C CA . TYR A 1 192 ? 17.137 -2.792 -16.501 1.00 98.19 192 TYR A CA 1
ATOM 1585 C C . TYR A 1 192 ? 17.364 -2.224 -15.091 1.00 98.19 192 TYR A C 1
ATOM 1587 O O . TYR A 1 192 ? 16.617 -2.553 -14.169 1.00 98.19 192 TYR A O 1
ATOM 1595 N N . SER A 1 193 ? 18.361 -1.347 -14.904 1.00 98.06 193 SER A N 1
ATOM 1596 C CA . SER A 1 193 ? 18.650 -0.778 -13.580 1.00 98.06 193 SER A CA 1
ATOM 1597 C C . SER A 1 193 ? 17.524 0.137 -13.091 1.00 98.06 193 SER A C 1
ATOM 1599 O O . SER A 1 193 ? 17.178 0.107 -11.910 1.00 98.06 193 SER A O 1
ATOM 1601 N N . ALA A 1 194 ? 16.871 0.871 -13.996 1.00 98.31 194 ALA A N 1
ATOM 1602 C CA . ALA A 1 194 ? 15.666 1.633 -13.692 1.00 98.31 194 ALA A CA 1
ATOM 1603 C C . ALA A 1 194 ? 14.506 0.731 -13.229 1.00 98.31 194 ALA A C 1
ATOM 1605 O O . ALA A 1 194 ? 13.864 1.051 -12.230 1.00 98.31 194 ALA A O 1
ATOM 1606 N N . ALA A 1 195 ? 14.268 -0.405 -13.893 1.00 98.50 195 ALA A N 1
ATOM 1607 C CA . ALA A 1 195 ? 13.220 -1.354 -13.519 1.00 98.50 195 ALA A CA 1
ATOM 1608 C C . ALA A 1 195 ? 13.454 -1.959 -12.126 1.00 98.50 195 ALA A C 1
ATOM 1610 O O . ALA A 1 195 ? 12.537 -1.968 -11.308 1.00 98.50 195 ALA A O 1
ATOM 1611 N N . VAL A 1 196 ? 14.690 -2.368 -11.815 1.00 98.25 196 VAL A N 1
ATOM 1612 C CA . VAL A 1 196 ? 15.065 -2.869 -10.479 1.00 98.25 196 VAL A CA 1
ATOM 1613 C C . VAL A 1 196 ? 14.801 -1.817 -9.398 1.00 98.25 196 VAL A C 1
ATOM 1615 O O . VAL A 1 196 ? 14.188 -2.115 -8.372 1.00 98.25 196 VAL A O 1
ATOM 1618 N N . LEU A 1 197 ? 15.224 -0.570 -9.633 1.00 98.00 197 LEU A N 1
ATOM 1619 C CA . LEU A 1 197 ? 15.004 0.530 -8.691 1.00 98.00 197 LEU A CA 1
ATOM 1620 C C . LEU A 1 197 ? 13.514 0.817 -8.487 1.00 98.00 197 LEU A C 1
ATOM 1622 O O . LEU A 1 197 ? 13.069 1.017 -7.358 1.00 98.00 197 LEU A O 1
ATOM 1626 N N . MET A 1 198 ? 12.737 0.845 -9.568 1.00 98.56 198 MET A N 1
ATOM 1627 C CA . MET A 1 198 ? 11.306 1.118 -9.489 1.00 98.56 198 MET A CA 1
ATOM 1628 C C . MET A 1 198 ? 10.531 -0.031 -8.837 1.00 98.56 198 MET A C 1
ATOM 1630 O O . MET A 1 198 ? 9.593 0.243 -8.094 1.00 98.56 198 MET A O 1
ATOM 1634 N N . LEU A 1 199 ? 10.947 -1.287 -9.016 1.00 98.12 199 LEU A N 1
ATOM 1635 C CA . LEU A 1 199 ? 10.348 -2.431 -8.326 1.00 98.12 199 LEU A CA 1
ATOM 1636 C C . LEU A 1 199 ? 10.552 -2.346 -6.802 1.00 98.12 199 LEU A C 1
ATOM 1638 O O . LEU A 1 199 ? 9.611 -2.574 -6.045 1.00 98.12 199 LEU A O 1
ATOM 1642 N N . ALA A 1 200 ? 11.726 -1.901 -6.342 1.00 97.50 200 ALA A N 1
ATOM 1643 C CA . ALA A 1 200 ? 11.952 -1.629 -4.920 1.00 97.50 200 ALA A CA 1
ATOM 1644 C C . ALA A 1 200 ? 11.038 -0.504 -4.387 1.00 97.50 200 ALA A C 1
ATOM 1646 O O . ALA A 1 200 ? 10.494 -0.605 -3.287 1.00 97.50 200 ALA A O 1
ATOM 1647 N N . VAL A 1 201 ? 10.809 0.547 -5.187 1.00 98.12 201 VAL A N 1
ATOM 1648 C CA . VAL A 1 201 ? 9.837 1.606 -4.855 1.00 98.12 201 VAL A CA 1
ATOM 1649 C C . VAL A 1 201 ? 8.416 1.039 -4.774 1.00 98.12 201 VAL A C 1
ATOM 1651 O O . VAL A 1 201 ? 7.680 1.388 -3.852 1.00 98.12 201 VAL A O 1
ATOM 1654 N N . VAL A 1 202 ? 8.026 0.157 -5.700 1.00 98.50 202 VAL A N 1
ATOM 1655 C CA . VAL A 1 202 ? 6.726 -0.532 -5.672 1.00 98.50 202 VAL A CA 1
ATOM 1656 C C . VAL A 1 202 ? 6.563 -1.329 -4.385 1.00 98.50 202 VAL A C 1
ATOM 1658 O O . VAL A 1 202 ? 5.531 -1.187 -3.736 1.00 98.50 202 VAL A O 1
ATOM 1661 N N . ASP A 1 203 ? 7.556 -2.123 -3.986 1.00 96.31 203 ASP A N 1
ATOM 1662 C CA . ASP A 1 203 ? 7.476 -2.938 -2.770 1.00 96.31 203 ASP A CA 1
ATOM 1663 C C . ASP A 1 203 ? 7.323 -2.087 -1.504 1.00 96.31 203 ASP A C 1
ATOM 1665 O O . ASP A 1 203 ? 6.568 -2.447 -0.592 1.00 96.31 203 ASP A O 1
ATOM 1669 N N . ASP A 1 204 ? 7.979 -0.928 -1.452 1.00 95.44 204 ASP A N 1
ATOM 1670 C CA . ASP A 1 204 ? 7.809 0.007 -0.346 1.00 95.44 204 ASP A CA 1
ATOM 1671 C C . ASP A 1 204 ? 6.419 0.641 -0.316 1.00 95.44 204 ASP A C 1
ATOM 1673 O O . ASP A 1 204 ? 5.766 0.608 0.730 1.00 95.44 204 ASP A O 1
ATOM 1677 N N . LEU A 1 205 ? 5.929 1.139 -1.454 1.00 97.81 205 LEU A N 1
ATOM 1678 C CA . LEU A 1 205 ? 4.576 1.695 -1.556 1.00 97.81 205 LEU A CA 1
ATOM 1679 C C . LEU A 1 205 ? 3.506 0.635 -1.275 1.00 97.81 205 LEU A C 1
ATOM 1681 O O . LEU A 1 205 ? 2.481 0.929 -0.661 1.00 97.81 205 LEU A O 1
ATOM 1685 N N . TRP A 1 206 ? 3.737 -0.609 -1.692 1.00 98.12 206 TRP A N 1
ATOM 1686 C CA . TRP A 1 206 ? 2.827 -1.717 -1.435 1.00 98.12 206 TRP A CA 1
ATOM 1687 C C . TRP A 1 206 ? 2.759 -2.079 0.052 1.00 98.12 206 TRP A C 1
ATOM 1689 O O . TRP A 1 206 ? 1.693 -2.441 0.561 1.00 98.12 206 TRP A O 1
ATOM 1699 N N . GLY A 1 207 ? 3.861 -1.908 0.788 1.00 96.50 207 GLY A N 1
ATOM 1700 C CA . GLY A 1 207 ? 3.872 -1.993 2.247 1.00 96.50 207 GLY A CA 1
ATOM 1701 C C . GLY A 1 207 ? 2.835 -1.070 2.894 1.00 96.50 207 GLY A C 1
ATOM 1702 O O . GLY A 1 207 ? 2.066 -1.526 3.748 1.00 96.50 207 GLY A O 1
ATOM 1703 N N . ASP A 1 208 ? 2.752 0.177 2.428 1.00 96.50 208 ASP A N 1
ATOM 1704 C CA . ASP A 1 208 ? 1.779 1.165 2.907 1.00 96.50 208 ASP A CA 1
ATOM 1705 C C . ASP A 1 208 ? 0.348 0.819 2.475 1.00 96.50 208 ASP A C 1
ATOM 1707 O O . ASP A 1 208 ? -0.573 0.827 3.296 1.00 96.50 2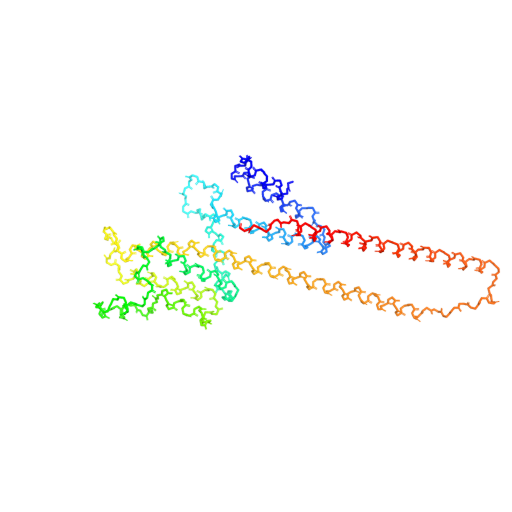08 ASP A O 1
ATOM 1711 N N . VAL A 1 209 ? 0.149 0.454 1.201 1.00 98.31 209 VAL A N 1
ATOM 1712 C CA . VAL A 1 209 ? -1.177 0.079 0.673 1.00 98.31 209 VAL A CA 1
ATOM 1713 C C . VAL A 1 209 ? -1.751 -1.102 1.455 1.00 98.31 209 VAL A C 1
ATOM 1715 O O . VAL A 1 209 ? -2.881 -1.039 1.940 1.00 98.31 209 VAL A O 1
ATOM 1718 N N . THR A 1 210 ? -0.969 -2.168 1.642 1.00 98.44 210 THR A N 1
ATOM 1719 C CA . THR A 1 210 ? -1.430 -3.362 2.368 1.00 98.44 210 THR A CA 1
ATOM 1720 C C . THR A 1 210 ? -1.779 -3.057 3.824 1.00 98.44 210 THR A C 1
ATOM 1722 O O . THR A 1 210 ? -2.725 -3.634 4.364 1.00 98.44 210 THR A O 1
ATOM 1725 N N . LEU A 1 211 ? -1.052 -2.135 4.466 1.00 97.94 211 LEU A N 1
ATOM 1726 C CA . LEU A 1 211 ? -1.352 -1.688 5.824 1.00 97.94 211 LEU A CA 1
ATOM 1727 C C . LEU A 1 211 ? -2.702 -0.966 5.890 1.00 97.94 211 LEU A C 1
ATOM 1729 O O . LEU A 1 211 ? -3.547 -1.318 6.715 1.00 97.94 211 LEU A O 1
ATOM 1733 N N . GLU A 1 212 ? -2.935 -0.018 4.986 1.00 98.06 212 GLU A N 1
ATOM 1734 C CA . GLU A 1 212 ? -4.174 0.760 4.909 1.00 98.06 212 GLU A CA 1
ATOM 1735 C C . GLU A 1 212 ? -5.405 -0.091 4.563 1.00 98.06 212 GLU A C 1
ATOM 1737 O O . GLU A 1 212 ? -6.487 0.099 5.134 1.00 98.06 212 GLU A O 1
ATOM 1742 N N . VAL A 1 213 ? -5.257 -1.049 3.646 1.00 98.38 213 VAL A N 1
ATOM 1743 C CA . VAL A 1 213 ? -6.324 -1.989 3.269 1.00 98.38 213 VAL A CA 1
ATOM 1744 C C . VAL A 1 213 ? -6.690 -2.874 4.460 1.00 98.38 213 VAL A C 1
ATOM 1746 O O . VAL A 1 213 ? -7.866 -2.996 4.821 1.00 98.38 213 VAL A O 1
ATOM 1749 N N . MET A 1 214 ? -5.687 -3.459 5.119 1.00 98.00 214 MET A N 1
ATOM 1750 C CA . MET A 1 214 ? -5.902 -4.376 6.235 1.00 98.00 214 MET A CA 1
ATOM 1751 C C . MET A 1 214 ? -6.428 -3.671 7.491 1.00 98.00 214 MET A C 1
ATOM 1753 O O . MET A 1 214 ? -7.293 -4.224 8.177 1.00 98.00 214 MET A O 1
ATOM 1757 N N . GLU A 1 215 ? -5.978 -2.443 7.778 1.00 97.44 215 GLU A N 1
ATOM 1758 C CA . GLU A 1 215 ? -6.570 -1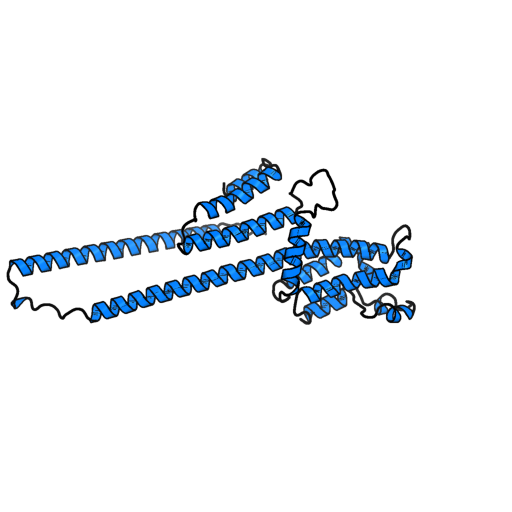.596 8.822 1.00 97.44 215 GLU A CA 1
ATOM 1759 C C . GLU A 1 215 ? -8.056 -1.396 8.551 1.00 97.44 215 GLU A C 1
ATOM 1761 O O . GLU A 1 215 ? -8.891 -1.677 9.419 1.00 97.44 215 GLU A O 1
ATOM 1766 N N . LYS A 1 216 ? -8.402 -0.985 7.324 1.00 97.44 216 LYS A N 1
ATOM 1767 C CA . LYS A 1 216 ? -9.785 -0.671 6.973 1.00 97.44 216 LYS A CA 1
ATOM 1768 C C . LYS A 1 216 ? -10.676 -1.898 7.080 1.00 97.44 216 LYS A C 1
ATOM 1770 O O . LYS A 1 216 ? -11.806 -1.778 7.564 1.00 97.44 216 LYS A O 1
ATOM 1775 N N . PHE A 1 217 ? -10.178 -3.052 6.642 1.00 97.38 217 PHE A N 1
ATOM 1776 C CA . PHE A 1 217 ? -10.872 -4.328 6.757 1.00 97.38 217 PHE A CA 1
ATOM 1777 C C . PHE A 1 217 ? -11.143 -4.681 8.225 1.00 97.38 217 PHE A C 1
ATOM 1779 O O . PHE A 1 217 ? -12.299 -4.833 8.623 1.00 97.38 217 PHE A O 1
ATOM 1786 N N . ARG A 1 218 ? -10.092 -4.735 9.055 1.00 96.25 218 ARG A N 1
ATOM 1787 C CA . ARG A 1 218 ? -10.202 -5.106 10.476 1.00 96.25 218 ARG A CA 1
ATOM 1788 C C . ARG A 1 218 ? -11.132 -4.163 11.239 1.00 96.25 218 ARG A C 1
ATOM 1790 O O . ARG A 1 218 ? -11.994 -4.626 11.984 1.00 96.25 218 ARG A O 1
ATOM 1797 N N . ARG A 1 219 ? -11.034 -2.853 10.995 1.00 96.25 219 ARG A N 1
ATOM 1798 C CA . ARG A 1 219 ? -11.925 -1.848 11.590 1.00 96.25 219 ARG A CA 1
ATOM 1799 C C . ARG A 1 219 ? -13.385 -2.044 11.178 1.00 96.25 219 ARG A C 1
ATOM 1801 O O . ARG A 1 219 ? -14.272 -1.940 12.023 1.00 96.25 219 ARG A O 1
ATOM 1808 N N . ARG A 1 220 ? -13.665 -2.325 9.897 1.00 95.81 220 ARG A N 1
ATOM 1809 C CA . ARG A 1 220 ? -15.038 -2.599 9.427 1.00 95.81 220 ARG A CA 1
ATOM 1810 C C . ARG A 1 220 ? -15.633 -3.816 10.131 1.00 95.81 220 ARG A C 1
ATOM 1812 O O . ARG A 1 220 ? -16.783 -3.739 10.562 1.00 95.81 220 ARG A O 1
ATOM 1819 N N . GLU A 1 221 ? -14.854 -4.883 10.289 1.00 94.06 221 GLU A N 1
ATOM 1820 C CA . GLU A 1 221 ? -15.304 -6.095 10.977 1.00 94.06 221 GLU A CA 1
ATOM 1821 C C . GLU A 1 221 ? -15.586 -5.862 12.463 1.00 94.06 221 GLU A C 1
ATOM 1823 O O . GLU A 1 221 ? -16.623 -6.303 12.960 1.00 94.06 221 GLU A O 1
ATOM 1828 N N . LEU A 1 222 ? -14.738 -5.100 13.161 1.00 93.75 222 LEU A N 1
ATOM 1829 C CA . LEU A 1 222 ? -14.985 -4.719 14.557 1.00 93.75 222 LEU A CA 1
ATOM 1830 C C . LEU A 1 222 ? -16.288 -3.930 14.713 1.00 93.75 222 LEU A C 1
ATOM 1832 O O . LEU A 1 222 ? -17.157 -4.310 15.496 1.00 93.75 222 LEU A O 1
ATOM 1836 N N . LEU A 1 223 ? -16.475 -2.885 13.905 1.00 91.94 223 LEU A N 1
ATOM 1837 C CA . LEU A 1 223 ? -17.691 -2.068 13.944 1.00 91.94 223 LEU A CA 1
ATOM 1838 C C . LEU A 1 223 ? -18.939 -2.871 13.536 1.00 91.94 223 LEU A C 1
ATOM 1840 O O . LEU A 1 223 ? -20.047 -2.595 13.995 1.00 91.94 223 LEU A O 1
ATOM 1844 N N . ARG A 1 224 ? -18.792 -3.871 12.658 1.00 92.75 224 ARG A N 1
ATOM 1845 C CA . ARG A 1 224 ? -19.883 -4.783 12.291 1.00 92.75 224 ARG A CA 1
ATOM 1846 C C . ARG A 1 224 ? -20.280 -5.662 13.475 1.00 92.75 224 ARG A C 1
ATOM 1848 O O . ARG A 1 224 ? -21.473 -5.767 13.760 1.00 92.75 224 ARG A O 1
ATOM 1855 N N . LYS A 1 225 ? -19.309 -6.264 14.169 1.00 90.44 225 LYS A N 1
ATOM 1856 C CA . LYS A 1 225 ? -19.553 -7.050 15.388 1.00 90.44 225 LYS A CA 1
ATOM 1857 C C . LYS A 1 225 ? -20.235 -6.211 16.469 1.00 90.44 225 LYS A C 1
ATOM 1859 O O . LYS A 1 225 ? -21.202 -6.678 17.067 1.00 90.44 225 LYS A O 1
ATOM 1864 N N . GLU A 1 226 ? -19.789 -4.971 16.659 1.00 88.81 226 GLU A N 1
ATOM 1865 C CA . GLU A 1 226 ? -20.383 -4.024 17.606 1.00 88.81 226 GLU A CA 1
ATOM 1866 C C . GLU A 1 226 ? -21.864 -3.771 17.301 1.00 88.81 226 GLU A C 1
ATOM 1868 O O . GLU A 1 226 ? -22.714 -4.029 18.153 1.00 88.81 226 GLU A O 1
ATOM 1873 N N . ARG A 1 227 ? -22.199 -3.385 16.060 1.00 89.56 227 ARG A N 1
ATOM 1874 C CA . ARG A 1 227 ? -23.598 -3.167 15.644 1.00 89.56 227 ARG A CA 1
ATOM 1875 C C . ARG A 1 227 ? -24.471 -4.403 15.861 1.00 89.56 227 ARG A C 1
ATOM 1877 O O . ARG A 1 227 ? -25.611 -4.292 16.306 1.00 89.56 227 ARG A O 1
ATOM 1884 N N . MET A 1 228 ? -23.943 -5.590 15.559 1.00 86.94 228 MET A N 1
ATOM 1885 C CA . MET A 1 228 ? -24.658 -6.853 15.766 1.00 86.94 228 MET A CA 1
ATOM 1886 C C . MET A 1 228 ? -24.891 -7.145 17.255 1.00 86.94 228 MET A C 1
ATOM 1888 O O . MET A 1 228 ? -25.969 -7.610 17.625 1.00 86.94 228 MET A O 1
ATOM 1892 N N . SER A 1 229 ? -23.906 -6.867 18.112 1.00 86.06 229 SER A N 1
ATOM 1893 C CA . SER A 1 229 ? -24.016 -7.013 19.568 1.00 86.06 229 SER A CA 1
ATOM 1894 C C . SER A 1 229 ? -25.038 -6.035 20.156 1.00 86.06 229 SER A C 1
ATOM 1896 O O . SER A 1 229 ? -25.917 -6.428 20.925 1.00 86.06 229 SER A O 1
ATOM 1898 N N . GLU A 1 230 ? -24.998 -4.774 19.724 1.00 84.75 230 GLU A N 1
ATOM 1899 C CA . GLU A 1 230 ? -25.941 -3.744 20.154 1.00 84.75 230 GLU A CA 1
ATOM 1900 C C . GLU A 1 230 ? -27.379 -4.074 19.722 1.00 84.75 230 GLU A C 1
ATOM 1902 O O . GLU A 1 230 ? -28.309 -3.983 20.524 1.00 84.75 230 GLU A O 1
ATOM 1907 N N . ALA A 1 231 ? -27.572 -4.544 18.485 1.00 86.25 231 ALA A N 1
ATOM 1908 C CA . ALA A 1 231 ? -28.877 -4.986 18.001 1.00 86.25 231 ALA A CA 1
ATOM 1909 C C . ALA A 1 231 ? -29.426 -6.174 18.810 1.00 86.25 231 ALA A C 1
ATOM 1911 O O . ALA A 1 231 ? -30.619 -6.209 19.118 1.00 86.25 231 ALA A O 1
ATOM 1912 N N . LYS A 1 232 ? -28.570 -7.132 19.196 1.00 85.00 232 LYS A N 1
ATOM 1913 C CA . LYS A 1 232 ? -28.957 -8.246 20.079 1.00 85.00 232 LYS A CA 1
ATOM 1914 C C . LYS A 1 232 ? -29.382 -7.751 21.460 1.00 85.00 232 LYS A C 1
ATOM 1916 O O . LYS A 1 232 ? -30.427 -8.175 21.945 1.00 85.00 232 LYS A O 1
ATOM 1921 N N . ARG A 1 233 ? -28.632 -6.817 22.057 1.00 82.00 233 ARG A N 1
ATOM 1922 C CA . ARG A 1 233 ? -28.983 -6.196 23.346 1.00 82.00 233 ARG A CA 1
ATOM 1923 C C . ARG A 1 233 ? -30.327 -5.466 23.281 1.00 82.00 233 ARG A C 1
ATOM 1925 O O . ARG A 1 233 ? -31.175 -5.701 24.133 1.00 82.00 233 ARG A O 1
ATOM 1932 N N . LYS A 1 234 ? -30.569 -4.666 22.234 1.00 81.19 234 LYS A N 1
ATOM 1933 C CA . LYS A 1 234 ? -31.852 -3.961 22.028 1.00 81.19 234 LYS A CA 1
ATOM 1934 C C . LYS A 1 234 ? -33.035 -4.921 21.863 1.00 81.19 234 LYS A C 1
ATOM 1936 O O . LYS A 1 234 ? -34.118 -4.646 22.368 1.00 81.19 234 LYS A O 1
ATOM 1941 N N . ARG A 1 235 ? -32.842 -6.058 21.182 1.00 80.25 235 ARG A N 1
ATOM 1942 C CA . ARG A 1 235 ? -33.876 -7.104 21.060 1.00 80.25 235 ARG A CA 1
ATOM 1943 C C . ARG A 1 235 ? -34.156 -7.802 22.391 1.00 80.25 235 ARG A C 1
ATOM 1945 O O . ARG A 1 235 ? -35.319 -8.054 22.687 1.00 80.25 235 ARG A O 1
ATOM 1952 N N . ALA A 1 236 ? -33.121 -8.090 23.181 1.00 75.25 236 ALA A N 1
ATOM 1953 C CA . ALA A 1 236 ? -33.274 -8.692 24.504 1.00 75.25 236 ALA A CA 1
ATOM 1954 C C . ALA A 1 236 ? -34.045 -7.763 25.459 1.00 75.25 236 ALA A C 1
ATOM 1956 O O . ALA A 1 236 ? -35.042 -8.188 26.036 1.00 75.25 236 ALA A O 1
ATOM 1957 N N . ASP A 1 237 ? -33.678 -6.481 25.516 1.00 69.81 237 ASP A N 1
ATOM 1958 C CA . ASP A 1 237 ? -34.369 -5.469 26.328 1.00 69.81 237 ASP A CA 1
ATOM 1959 C C . ASP A 1 237 ? -35.827 -5.265 25.862 1.00 69.81 237 ASP A C 1
ATOM 1961 O O . ASP A 1 237 ? -36.765 -5.275 26.655 1.00 69.81 237 ASP A O 1
ATOM 1965 N N . GLY A 1 238 ? -36.072 -5.224 24.545 1.00 61.59 238 GLY A N 1
ATOM 1966 C CA . GLY A 1 238 ? -37.432 -5.193 23.992 1.00 61.59 238 GLY A CA 1
ATOM 1967 C C . GLY A 1 238 ? -38.275 -6.430 24.344 1.00 61.59 238 GLY A C 1
ATOM 1968 O O . GLY A 1 238 ? -39.479 -6.309 24.582 1.00 61.59 238 GLY A O 1
ATOM 1969 N N . SER A 1 239 ? -37.653 -7.612 24.422 1.00 58.56 239 SER A N 1
ATOM 1970 C CA . SER A 1 239 ? -38.318 -8.848 24.851 1.00 58.56 239 SER A CA 1
ATOM 1971 C C . SER A 1 239 ? -38.605 -8.873 26.356 1.00 58.56 239 SER A C 1
ATOM 1973 O O . SER A 1 239 ? -39.672 -9.335 26.756 1.00 58.56 239 SER A O 1
ATOM 1975 N N . GLU A 1 240 ? -37.730 -8.293 27.184 1.00 53.16 240 GLU A N 1
ATOM 1976 C CA . GLU A 1 240 ? -37.959 -8.104 28.621 1.00 53.16 240 GLU A CA 1
ATOM 1977 C C . GLU A 1 240 ? -39.072 -7.090 28.890 1.00 53.16 240 GLU A C 1
ATOM 1979 O O . GLU A 1 240 ? -39.945 -7.347 29.720 1.00 53.16 240 GLU A O 1
ATOM 1984 N N . VAL A 1 241 ? -39.123 -5.976 28.155 1.00 54.38 241 VAL A N 1
ATOM 1985 C CA . VAL A 1 241 ? -40.223 -5.001 28.244 1.00 54.38 241 VAL A CA 1
ATOM 1986 C C . VAL A 1 241 ? -41.547 -5.630 27.791 1.00 54.38 241 VAL A C 1
ATOM 1988 O O . VAL A 1 241 ? -42.578 -5.421 28.435 1.00 54.38 241 VAL A O 1
ATOM 1991 N N . GLY A 1 242 ? -41.533 -6.453 26.736 1.00 48.53 242 GLY A N 1
ATOM 1992 C CA . GLY A 1 242 ? -42.693 -7.228 26.281 1.00 48.53 242 GLY A CA 1
ATOM 1993 C C . GLY A 1 242 ? -43.175 -8.247 27.319 1.00 48.53 242 GLY A C 1
ATOM 1994 O O . GLY A 1 242 ? -44.357 -8.263 27.664 1.00 48.53 242 GLY A O 1
ATOM 1995 N N . ALA A 1 243 ? -42.264 -9.037 27.890 1.00 50.47 243 ALA A N 1
ATOM 1996 C CA . ALA A 1 243 ? -42.562 -10.006 28.944 1.00 50.47 243 ALA A CA 1
ATOM 1997 C C . ALA A 1 243 ? -43.040 -9.333 30.242 1.00 50.47 243 ALA A C 1
ATOM 1999 O O . ALA A 1 243 ? -43.968 -9.822 30.886 1.00 50.47 243 ALA A O 1
ATOM 2000 N N . THR A 1 244 ? -42.473 -8.178 30.600 1.00 50.88 244 THR A N 1
ATOM 2001 C CA . THR A 1 244 ? -42.898 -7.370 31.754 1.00 50.88 244 THR A CA 1
ATOM 2002 C C . THR A 1 244 ? -44.289 -6.779 31.532 1.00 50.88 244 THR A C 1
ATOM 2004 O O . THR A 1 244 ? -45.114 -6.801 32.442 1.00 50.88 244 THR A O 1
ATOM 2007 N N . ARG A 1 245 ? -44.601 -6.316 30.313 1.00 48.06 245 ARG A N 1
ATOM 2008 C CA . ARG A 1 245 ? -45.932 -5.812 29.939 1.00 48.06 245 ARG A CA 1
ATOM 2009 C C . ARG A 1 245 ? -46.994 -6.915 29.950 1.00 48.06 245 ARG A C 1
ATOM 2011 O O . ARG A 1 245 ? -48.091 -6.677 30.451 1.00 48.06 245 ARG A O 1
ATOM 2018 N N . VAL A 1 246 ? -46.662 -8.118 29.476 1.00 50.69 246 VAL A N 1
ATOM 2019 C CA . VAL A 1 246 ? -47.539 -9.300 29.562 1.00 50.69 246 VAL A CA 1
ATOM 2020 C C . VAL A 1 246 ? -47.746 -9.721 31.024 1.00 50.69 246 VAL A C 1
ATOM 2022 O O . VAL A 1 246 ? -48.882 -9.936 31.439 1.00 50.69 246 VAL A O 1
ATOM 2025 N N . LYS A 1 247 ? -46.694 -9.722 31.858 1.00 51.38 247 LYS A N 1
ATOM 2026 C CA . LYS A 1 247 ? -46.811 -9.936 33.315 1.00 51.38 247 LYS A CA 1
ATOM 2027 C C . LYS A 1 247 ? -47.667 -8.873 34.014 1.00 51.38 247 LYS A C 1
ATOM 2029 O O . LYS A 1 247 ? -48.400 -9.216 34.937 1.00 51.38 247 LYS A O 1
ATOM 2034 N N . LEU A 1 248 ? -47.603 -7.608 33.584 1.00 49.19 248 LEU A N 1
ATOM 2035 C CA . LEU A 1 248 ? -48.440 -6.530 34.125 1.00 49.19 248 LEU A CA 1
ATOM 2036 C C . LEU A 1 248 ? -49.922 -6.684 33.738 1.00 49.19 248 LEU A C 1
ATOM 2038 O O . LEU A 1 248 ? -50.791 -6.323 34.527 1.00 49.19 248 LEU A O 1
ATOM 2042 N N . GLN A 1 249 ? -50.218 -7.218 32.548 1.00 49.06 249 GLN A N 1
ATOM 2043 C CA . GLN A 1 249 ? -51.589 -7.507 32.104 1.00 49.06 249 GLN A CA 1
ATOM 2044 C C . GLN A 1 249 ? -52.183 -8.766 32.756 1.00 49.06 249 GLN A C 1
ATOM 2046 O O . GLN A 1 249 ? -53.399 -8.851 32.898 1.00 49.06 249 GLN A O 1
ATOM 2051 N N . LEU A 1 250 ? -51.341 -9.707 33.194 1.00 47.28 250 LEU A N 1
ATOM 2052 C CA . LEU A 1 250 ? -51.727 -10.940 33.896 1.00 47.28 250 LEU A CA 1
ATOM 2053 C C . LEU A 1 250 ? -51.745 -10.802 35.430 1.00 47.28 250 LEU A C 1
ATOM 2055 O O . LEU A 1 250 ? -51.876 -11.805 36.134 1.00 47.28 250 LEU A O 1
ATOM 2059 N N . MET A 1 251 ? -51.613 -9.590 35.983 1.00 44.66 251 MET A N 1
ATOM 2060 C CA . MET A 1 251 ? -51.782 -9.405 37.426 1.00 44.66 251 MET A CA 1
ATOM 2061 C C . MET A 1 251 ? -53.237 -9.694 37.830 1.00 44.66 251 MET A C 1
ATOM 2063 O O . MET A 1 251 ? -54.155 -9.239 37.144 1.00 44.66 251 MET A O 1
ATOM 2067 N N . PRO A 1 252 ? -53.473 -10.412 38.947 1.00 48.69 252 PRO A N 1
ATOM 2068 C CA . PRO A 1 252 ? -54.824 -10.693 39.408 1.00 48.69 252 PRO A CA 1
ATOM 2069 C C . PRO A 1 252 ? -55.579 -9.379 39.624 1.00 48.69 252 PRO A C 1
ATOM 2071 O O . PRO A 1 252 ? -55.025 -8.410 40.155 1.00 48.69 252 PRO A O 1
ATOM 2074 N N . SER A 1 253 ? -56.836 -9.345 39.171 1.00 54.59 253 SER A N 1
ATOM 2075 C CA . SER A 1 253 ? -57.746 -8.209 39.315 1.00 54.59 253 SER A CA 1
ATOM 2076 C C . SER A 1 253 ? -57.667 -7.617 40.725 1.00 54.59 253 SER A C 1
ATOM 2078 O O . SER A 1 253 ? -57.543 -8.354 41.704 1.00 54.59 253 SER A O 1
ATOM 2080 N N . ARG A 1 254 ? -57.720 -6.277 40.817 1.00 52.91 254 ARG A N 1
ATOM 2081 C CA . ARG A 1 254 ? -57.626 -5.514 42.076 1.00 52.91 254 ARG A CA 1
ATOM 2082 C C . ARG A 1 254 ? -58.389 -6.238 43.202 1.00 52.91 254 ARG A C 1
ATOM 2084 O O . ARG A 1 254 ? -59.590 -6.450 43.033 1.00 52.91 254 ARG A O 1
ATOM 2091 N N . PRO A 1 255 ? -57.742 -6.599 44.327 1.00 53.69 255 PRO A N 1
ATOM 2092 C CA . PRO A 1 255 ? -58.441 -7.268 45.415 1.00 53.69 255 PRO A CA 1
ATOM 2093 C C . PRO A 1 255 ? -59.574 -6.374 45.928 1.00 53.69 255 PRO A C 1
ATOM 2095 O O . PRO A 1 255 ? -59.391 -5.166 46.107 1.00 53.69 255 PRO A O 1
ATOM 2098 N N . ASN A 1 256 ? -60.758 -6.967 46.105 1.00 56.31 256 ASN A N 1
ATOM 2099 C CA . ASN A 1 256 ? -61.946 -6.254 46.557 1.00 56.31 256 ASN A CA 1
ATOM 2100 C C . ASN A 1 256 ? -61.735 -5.773 48.002 1.00 56.31 256 ASN A C 1
ATOM 2102 O O . ASN A 1 256 ? -61.732 -6.567 48.945 1.00 56.31 256 ASN A O 1
ATOM 2106 N N . MET A 1 257 ? -61.554 -4.460 48.163 1.00 52.72 257 MET A N 1
ATOM 2107 C CA . MET A 1 257 ? -61.224 -3.823 49.439 1.00 52.72 257 MET A CA 1
ATOM 2108 C C . MET A 1 257 ? -62.287 -4.073 50.513 1.00 52.72 257 MET A C 1
ATOM 2110 O O . MET A 1 257 ? -61.958 -4.070 51.699 1.00 52.72 257 MET A O 1
ATOM 2114 N N . GLU A 1 258 ? -63.543 -4.312 50.126 1.00 56.09 258 GLU A N 1
ATOM 2115 C CA . GLU A 1 258 ? -64.678 -4.525 51.034 1.00 56.09 258 GLU A CA 1
ATOM 2116 C C . GLU A 1 258 ? -64.553 -5.786 51.898 1.00 56.09 258 GLU A C 1
ATOM 2118 O O . GLU A 1 258 ? -65.139 -5.830 52.973 1.00 56.09 258 GLU A O 1
ATOM 2123 N N . ARG A 1 259 ? -63.731 -6.765 51.495 1.00 61.47 259 ARG A N 1
ATOM 2124 C CA . ARG A 1 259 ? -63.534 -8.027 52.234 1.00 61.47 259 ARG A CA 1
ATOM 2125 C C . ARG A 1 259 ? -62.327 -8.041 53.179 1.00 61.47 259 ARG A C 1
ATOM 2127 O O . ARG A 1 259 ? -62.135 -9.021 53.887 1.00 61.47 259 ARG A O 1
ATOM 2134 N N . MET A 1 260 ? -61.508 -6.989 53.183 1.00 66.19 260 MET A N 1
ATOM 2135 C CA . MET A 1 260 ? -60.266 -6.940 53.966 1.00 66.19 260 MET A CA 1
ATOM 2136 C C . MET A 1 260 ? -60.487 -6.336 55.351 1.00 66.19 260 MET A C 1
ATOM 2138 O O . MET A 1 260 ? -61.131 -5.288 55.487 1.00 66.19 260 MET A O 1
ATOM 2142 N N . ASN A 1 261 ? -59.879 -6.940 56.371 1.00 77.00 261 ASN A N 1
ATOM 2143 C CA . ASN A 1 261 ? -59.899 -6.394 57.725 1.00 77.00 261 ASN A CA 1
ATOM 2144 C C . ASN A 1 261 ? -58.989 -5.144 57.846 1.00 77.00 261 ASN A C 1
ATOM 2146 O O . ASN A 1 261 ? -58.215 -4.780 56.953 1.00 77.00 261 ASN A O 1
ATOM 2150 N N . LYS A 1 262 ? -59.102 -4.421 58.967 1.00 74.06 262 LYS A N 1
ATOM 2151 C CA . LYS A 1 262 ? -58.423 -3.125 59.163 1.00 74.06 262 LYS A CA 1
ATOM 2152 C C . LYS A 1 262 ? -56.888 -3.235 59.145 1.00 74.06 262 LYS A C 1
ATOM 2154 O O . LYS A 1 262 ? -56.228 -2.275 58.740 1.00 74.06 262 LYS A O 1
ATOM 2159 N N . SER A 1 263 ? -56.315 -4.364 59.575 1.00 72.44 263 SER A N 1
ATOM 2160 C CA . SER A 1 263 ? -54.862 -4.593 59.556 1.00 72.44 263 SER A CA 1
ATOM 2161 C C . SER A 1 263 ? -54.360 -4.899 58.144 1.00 72.44 263 SER A C 1
ATOM 2163 O O . SER A 1 263 ? -53.359 -4.321 57.721 1.00 72.44 263 SER A O 1
ATOM 2165 N N . GLU A 1 264 ? -55.097 -5.698 57.375 1.00 70.19 264 GLU A N 1
ATOM 2166 C CA . GLU A 1 264 ? -54.798 -6.015 55.975 1.00 70.19 264 GLU A CA 1
ATOM 2167 C C . GLU A 1 264 ? -54.864 -4.778 55.077 1.00 70.19 264 GLU A C 1
ATOM 2169 O O . GLU A 1 264 ? -53.970 -4.557 54.259 1.00 70.19 264 GLU A O 1
ATOM 2174 N N . ARG A 1 265 ? -55.872 -3.912 55.262 1.00 72.94 265 ARG A N 1
ATOM 2175 C CA . ARG A 1 265 ? -55.973 -2.651 54.502 1.00 72.94 265 ARG A CA 1
ATOM 2176 C C . ARG A 1 265 ? -54.770 -1.740 54.748 1.00 72.94 265 ARG A C 1
ATOM 2178 O O . ARG A 1 265 ? -54.221 -1.177 53.803 1.00 72.94 265 ARG A O 1
ATOM 2185 N N . LYS A 1 266 ? -54.322 -1.629 56.005 1.00 75.81 266 LYS A N 1
ATOM 2186 C CA . LYS A 1 266 ? -53.125 -0.851 56.363 1.00 75.81 266 LYS A CA 1
ATOM 2187 C C . LYS A 1 266 ? -51.843 -1.461 55.790 1.00 75.81 266 LYS A C 1
ATOM 2189 O O . LYS A 1 266 ? -50.966 -0.716 55.352 1.00 75.81 266 LYS A O 1
ATOM 2194 N N . ALA A 1 267 ? -51.724 -2.788 55.779 1.00 73.06 267 ALA A N 1
ATOM 2195 C CA . ALA A 1 267 ? -50.573 -3.477 55.201 1.00 73.06 267 ALA A CA 1
ATOM 2196 C C . ALA A 1 267 ? -50.490 -3.267 53.679 1.00 73.06 267 ALA A C 1
ATOM 2198 O O . ALA A 1 267 ? -49.424 -2.919 53.166 1.00 73.06 267 ALA A O 1
ATOM 2199 N N . GLU A 1 268 ? -51.616 -3.376 52.968 1.00 72.50 268 GLU A N 1
ATOM 2200 C CA . GLU A 1 268 ? -51.667 -3.163 51.517 1.00 72.50 268 GLU A CA 1
ATOM 2201 C C . GLU A 1 268 ? -51.427 -1.694 51.136 1.00 72.50 268 GLU A C 1
ATOM 2203 O O . GLU A 1 268 ? -50.720 -1.408 50.167 1.00 72.50 268 GLU A O 1
ATOM 2208 N N . GLU A 1 269 ? -51.920 -0.737 51.927 1.00 74.19 269 GLU A N 1
ATOM 2209 C CA . GLU A 1 269 ? -51.619 0.682 51.717 1.00 74.19 269 GLU A CA 1
ATOM 2210 C C . GLU A 1 269 ? -50.123 0.984 51.918 1.00 74.19 269 GLU A C 1
ATOM 2212 O O . GLU A 1 269 ? -49.512 1.706 51.123 1.00 74.19 269 GLU A O 1
ATOM 2217 N N . LYS A 1 270 ? -49.498 0.383 52.941 1.00 75.19 270 LYS A N 1
ATOM 2218 C CA . LYS A 1 270 ? -48.058 0.518 53.202 1.00 75.19 270 LYS A CA 1
ATOM 2219 C C . LYS A 1 270 ? -47.226 -0.108 52.079 1.00 75.19 270 LYS A C 1
ATOM 2221 O O . LYS A 1 270 ? -46.247 0.499 51.640 1.00 75.19 270 LYS A O 1
ATOM 2226 N N . ARG A 1 271 ? -47.650 -1.264 51.554 1.00 73.50 271 ARG A N 1
ATOM 2227 C CA . ARG A 1 271 ? -47.030 -1.922 50.393 1.00 73.50 271 ARG A CA 1
ATOM 2228 C C . ARG A 1 271 ? -47.116 -1.047 49.141 1.00 73.50 271 ARG A C 1
ATOM 2230 O O . ARG A 1 271 ? -46.105 -0.832 48.477 1.00 73.50 271 ARG A O 1
ATOM 2237 N N . ARG A 1 272 ? -48.283 -0.452 48.870 1.00 72.12 272 ARG A N 1
ATOM 2238 C CA . ARG A 1 272 ? -48.488 0.477 47.743 1.00 72.12 272 ARG A CA 1
ATOM 2239 C C . ARG A 1 272 ? -47.660 1.754 47.863 1.00 72.12 272 ARG A C 1
ATOM 2241 O O . ARG A 1 272 ? -47.101 2.207 46.867 1.00 72.12 272 ARG A O 1
ATOM 2248 N N . LYS A 1 273 ? -47.549 2.329 49.065 1.00 73.25 273 LYS A N 1
ATOM 2249 C CA . LYS A 1 273 ? -46.691 3.500 49.316 1.00 73.25 273 LYS A CA 1
ATOM 2250 C C . LYS A 1 273 ? -45.213 3.182 49.080 1.00 73.25 273 LYS A C 1
ATOM 2252 O O . LYS A 1 273 ? -44.510 4.011 48.509 1.00 73.25 273 LYS A O 1
ATOM 2257 N N . ARG A 1 274 ? -44.751 1.987 49.467 1.00 70.00 274 ARG A N 1
ATOM 2258 C CA . ARG A 1 274 ? -43.374 1.541 49.213 1.00 70.00 274 ARG A CA 1
ATOM 2259 C C . ARG A 1 274 ? -43.104 1.340 47.719 1.00 70.00 274 ARG A C 1
ATOM 2261 O O . ARG A 1 274 ? -42.135 1.897 47.217 1.00 70.00 274 ARG A O 1
ATOM 2268 N N . ALA A 1 275 ? -44.003 0.657 47.011 1.00 65.81 275 ALA A N 1
ATOM 2269 C CA . ALA A 1 275 ? -43.877 0.435 45.570 1.00 65.81 275 ALA A CA 1
ATOM 2270 C C . ALA A 1 275 ? -43.825 1.754 44.775 1.00 65.81 275 ALA A C 1
ATOM 2272 O O . ALA A 1 275 ? -42.985 1.910 43.896 1.00 65.81 275 ALA A O 1
ATOM 2273 N N . ARG A 1 276 ? -44.658 2.746 45.132 1.00 70.94 276 ARG A N 1
ATOM 2274 C CA . ARG A 1 276 ? -44.620 4.078 44.498 1.00 70.94 276 ARG A CA 1
ATOM 2275 C C . ARG A 1 276 ? -43.293 4.809 44.721 1.00 70.94 276 ARG A C 1
ATOM 2277 O O . ARG A 1 276 ? -42.799 5.433 43.790 1.00 70.94 276 ARG A O 1
ATOM 2284 N N . ARG A 1 277 ? -42.708 4.716 45.922 1.00 72.62 277 ARG A N 1
ATOM 2285 C CA . ARG A 1 277 ? -41.395 5.317 46.219 1.00 72.62 277 ARG A CA 1
ATOM 2286 C C . ARG A 1 277 ? -40.268 4.654 45.428 1.00 72.62 277 ARG A C 1
ATOM 2288 O O . ARG A 1 277 ? -39.416 5.355 44.900 1.00 72.62 277 ARG A O 1
ATOM 2295 N N . GLU A 1 278 ? -40.271 3.328 45.325 1.00 68.06 278 GLU A N 1
ATOM 2296 C CA . GLU A 1 278 ? -39.273 2.589 44.537 1.00 68.06 278 GLU A CA 1
ATOM 2297 C C . GLU A 1 278 ? -39.370 2.940 43.041 1.00 68.06 278 GLU A C 1
ATOM 2299 O O . GLU A 1 278 ? -38.349 3.169 42.391 1.00 68.06 278 GLU A O 1
ATOM 2304 N N . GLU A 1 279 ? -40.586 3.094 42.508 1.00 64.75 279 GLU A N 1
ATOM 2305 C CA . GLU A 1 279 ? -40.803 3.509 41.117 1.00 64.75 279 GLU A CA 1
ATOM 2306 C C . GLU A 1 279 ? -40.351 4.961 40.852 1.00 64.75 279 GLU A C 1
ATOM 2308 O O . GLU A 1 279 ? -39.799 5.271 39.795 1.00 64.75 279 GLU A O 1
ATOM 2313 N N . GLU A 1 280 ? -40.541 5.857 41.822 1.00 71.38 280 GLU A N 1
ATOM 2314 C CA . GLU A 1 280 ? -40.105 7.255 41.750 1.00 71.38 280 GLU A CA 1
ATOM 2315 C C . GLU A 1 280 ? -38.574 7.387 41.810 1.00 71.38 280 GLU A C 1
ATOM 2317 O O . GLU A 1 280 ? -37.990 8.135 41.021 1.00 71.38 280 GLU A O 1
ATOM 2322 N N . ILE A 1 281 ? -37.912 6.589 42.657 1.00 73.81 281 ILE A N 1
ATOM 2323 C CA . ILE A 1 281 ? -36.445 6.490 42.716 1.00 73.81 281 ILE A CA 1
ATOM 2324 C C . ILE A 1 281 ? -35.894 5.980 41.379 1.00 73.81 281 ILE A C 1
ATOM 2326 O O . ILE A 1 281 ? -34.998 6.605 40.811 1.00 73.81 281 ILE A O 1
ATOM 2330 N N . ALA A 1 282 ? -36.477 4.915 40.820 1.00 68.44 282 ALA A N 1
ATOM 2331 C CA . ALA A 1 282 ? -36.052 4.367 39.532 1.00 68.44 282 ALA A CA 1
ATOM 2332 C C . ALA A 1 282 ? -36.228 5.375 38.378 1.00 68.44 282 ALA A C 1
ATOM 2334 O O . ALA A 1 282 ? -35.353 5.512 37.518 1.00 68.44 282 ALA A O 1
ATOM 2335 N N . ARG A 1 283 ? -37.334 6.137 38.360 1.00 69.00 283 ARG A N 1
ATOM 2336 C CA . ARG A 1 283 ? -37.553 7.207 37.368 1.00 69.00 283 ARG A CA 1
ATOM 2337 C C . ARG A 1 283 ? -36.568 8.364 37.535 1.00 69.00 283 ARG A C 1
ATOM 2339 O O . ARG A 1 283 ? -36.099 8.895 36.528 1.00 69.00 283 ARG A O 1
ATOM 2346 N N . SER A 1 284 ? -36.252 8.745 38.772 1.00 68.81 284 SER A N 1
ATOM 2347 C CA . SER A 1 284 ? -35.258 9.780 39.081 1.00 68.81 284 SER A CA 1
ATOM 2348 C C . SER A 1 284 ? -33.857 9.368 38.620 1.00 68.81 284 SER A C 1
ATOM 2350 O O . SER A 1 284 ? -33.181 10.124 37.920 1.00 68.81 284 SER A O 1
ATOM 2352 N N . GLU A 1 285 ? -33.451 8.127 38.899 1.00 70.31 285 GLU A N 1
ATOM 2353 C CA . GLU A 1 285 ? -32.143 7.610 38.495 1.00 70.31 285 GLU A CA 1
ATOM 2354 C C . GLU A 1 285 ? -32.016 7.511 36.969 1.00 70.31 285 GLU A C 1
ATOM 2356 O O . GLU A 1 285 ? -30.986 7.892 36.405 1.00 70.31 285 GLU A O 1
ATOM 2361 N N . LYS A 1 286 ? -33.093 7.100 36.283 1.00 72.56 286 LYS A N 1
ATOM 2362 C CA . LYS A 1 286 ? -33.157 7.112 34.818 1.00 72.56 286 LYS A CA 1
ATOM 2363 C C . LYS A 1 286 ? -32.988 8.528 34.264 1.00 72.56 286 LYS A C 1
ATOM 2365 O O . LYS A 1 286 ? -32.140 8.720 33.402 1.00 72.56 286 LYS A O 1
ATOM 2370 N N . ARG A 1 287 ? -33.720 9.524 34.787 1.00 69.19 287 ARG A N 1
ATOM 2371 C CA . ARG A 1 287 ? -33.579 10.938 34.377 1.00 69.19 287 ARG A CA 1
ATOM 2372 C C . ARG A 1 287 ? -32.157 11.461 34.595 1.00 69.19 287 ARG A C 1
ATOM 2374 O O . ARG A 1 287 ? -31.636 12.155 33.728 1.00 69.19 287 ARG A O 1
ATOM 2381 N N . ARG A 1 288 ? -31.514 11.086 35.707 1.00 70.69 288 ARG A N 1
ATOM 2382 C CA . ARG A 1 288 ? -30.127 11.470 36.010 1.00 70.69 288 ARG A CA 1
ATOM 2383 C C . ARG A 1 288 ? -29.140 10.891 34.993 1.00 70.69 288 ARG A C 1
ATOM 2385 O O . ARG A 1 288 ? -28.277 11.618 34.519 1.00 70.69 288 ARG A O 1
ATOM 2392 N N . ARG A 1 289 ? -29.287 9.614 34.616 1.00 67.06 289 ARG A N 1
ATOM 2393 C CA . ARG A 1 289 ? -28.433 8.972 33.597 1.00 67.06 289 ARG A CA 1
ATOM 2394 C C . ARG A 1 289 ? -28.594 9.621 32.221 1.00 67.06 289 ARG A C 1
ATOM 2396 O O . ARG A 1 289 ? -27.593 9.861 31.556 1.00 67.06 289 ARG A O 1
ATOM 2403 N N . THR A 1 290 ? -29.822 9.957 31.816 1.00 67.38 290 THR A N 1
ATOM 2404 C CA . THR A 1 290 ? -30.060 10.633 30.529 1.00 67.38 290 THR A CA 1
ATOM 2405 C C . THR A 1 290 ? -29.508 12.059 30.512 1.00 67.38 290 THR A C 1
ATOM 2407 O O . THR A 1 290 ? -28.982 12.488 29.492 1.00 67.38 290 THR A O 1
ATOM 2410 N N . ALA A 1 291 ? -29.591 12.785 31.633 1.00 63.31 291 ALA A N 1
ATOM 2411 C CA . ALA A 1 291 ? -29.038 14.135 31.745 1.00 63.31 291 ALA A CA 1
ATOM 2412 C C . ALA A 1 291 ? -27.504 14.146 31.635 1.00 63.31 291 ALA A C 1
ATOM 2414 O O . ALA A 1 291 ? -26.967 14.985 30.922 1.00 63.31 291 ALA A O 1
ATOM 2415 N N . VAL A 1 292 ? -26.818 13.184 32.270 1.00 70.38 292 VAL A N 1
ATOM 2416 C CA . VAL A 1 292 ? -25.351 13.042 32.183 1.00 70.38 292 VAL A CA 1
ATOM 2417 C C . VAL A 1 292 ? -24.903 12.717 30.754 1.00 70.38 292 VAL A C 1
ATOM 2419 O O . VAL A 1 292 ? -23.958 13.320 30.252 1.00 70.38 292 VAL A O 1
ATOM 2422 N N . ALA A 1 293 ? -25.618 11.824 30.062 1.00 67.75 293 ALA A N 1
ATOM 2423 C CA . ALA A 1 293 ? -25.323 11.507 28.664 1.00 67.75 293 ALA A CA 1
ATOM 2424 C C . ALA A 1 293 ? -25.515 12.722 27.735 1.00 67.75 293 ALA A C 1
ATOM 2426 O O . ALA A 1 293 ? -24.685 12.973 26.867 1.00 67.75 293 ALA A O 1
ATOM 2427 N N . ALA A 1 294 ? -26.569 13.517 27.953 1.00 64.19 294 ALA A N 1
ATOM 2428 C CA . ALA A 1 294 ? -26.825 14.724 27.169 1.00 64.19 294 ALA A CA 1
ATOM 2429 C C . ALA A 1 294 ? -25.769 15.821 27.400 1.00 64.19 294 ALA A C 1
ATOM 2431 O O . ALA A 1 294 ? -25.418 16.537 26.464 1.00 64.19 294 ALA A O 1
ATOM 2432 N N . THR A 1 295 ? -25.238 15.953 28.622 1.00 71.31 295 THR A N 1
ATOM 2433 C CA . THR A 1 295 ? -24.147 16.898 28.909 1.00 71.31 295 THR A CA 1
ATOM 2434 C C . THR A 1 295 ? -22.822 16.476 28.281 1.00 71.31 295 THR A C 1
ATOM 2436 O O . THR A 1 295 ? -22.110 17.337 27.769 1.00 71.31 295 THR A O 1
ATOM 2439 N N . ASP A 1 296 ? -22.512 15.177 28.258 1.00 68.25 296 ASP A N 1
ATOM 2440 C CA . ASP A 1 296 ? -21.291 14.664 27.622 1.00 68.25 296 ASP A CA 1
ATOM 2441 C C . ASP A 1 296 ? -21.319 14.849 26.096 1.00 68.25 296 ASP A C 1
ATOM 2443 O O . ASP A 1 296 ? -20.309 15.225 25.495 1.00 68.25 296 ASP A O 1
ATOM 2447 N N . ASP A 1 297 ? -22.480 14.654 25.465 1.00 70.62 297 ASP A N 1
ATOM 2448 C CA . ASP A 1 297 ? -22.652 14.908 24.031 1.00 70.62 297 ASP A CA 1
ATOM 2449 C C . ASP A 1 297 ? -22.611 16.410 23.701 1.00 70.62 297 ASP A C 1
ATOM 2451 O O . ASP A 1 297 ? -21.969 16.807 22.726 1.00 70.62 297 ASP A O 1
ATOM 2455 N N . ALA A 1 298 ? -23.197 17.270 24.543 1.00 66.25 298 ALA A N 1
ATOM 2456 C CA . ALA A 1 298 ? -23.119 18.723 24.376 1.00 66.25 298 ALA A CA 1
ATOM 2457 C C . ALA A 1 298 ? -21.682 19.261 24.530 1.00 66.25 298 ALA A C 1
ATOM 2459 O O . ALA A 1 298 ? -21.273 20.151 23.782 1.00 66.25 298 ALA A O 1
ATOM 2460 N N . LEU A 1 299 ? -20.896 18.701 25.458 1.00 67.25 299 LEU A N 1
ATOM 2461 C CA . LEU A 1 299 ? -19.478 19.035 25.632 1.00 67.25 299 LEU A CA 1
ATOM 2462 C C . LEU A 1 299 ? -18.639 18.600 24.423 1.00 67.25 299 LEU A C 1
ATOM 2464 O O . LEU A 1 299 ? -17.793 19.367 23.962 1.00 67.25 299 LEU A O 1
ATOM 2468 N N . ARG A 1 300 ? -18.919 17.421 23.850 1.00 71.81 300 ARG A N 1
ATOM 2469 C CA . ARG A 1 300 ? -18.271 16.964 22.609 1.00 71.81 300 ARG A CA 1
ATOM 2470 C C . ARG A 1 300 ? -18.608 17.840 21.408 1.00 71.81 300 ARG A C 1
ATOM 2472 O O . ARG A 1 300 ? -17.714 18.153 20.624 1.00 71.81 300 ARG A O 1
ATOM 2479 N N . GLU A 1 301 ? -19.866 18.250 21.248 1.00 69.75 301 GLU A N 1
ATOM 2480 C CA . GLU A 1 301 ? -20.245 19.171 20.169 1.00 69.75 301 GLU A CA 1
ATOM 2481 C C . GLU A 1 301 ? -19.601 20.554 20.335 1.00 69.75 301 GLU A C 1
ATOM 2483 O O . GLU A 1 301 ? -19.156 21.146 19.349 1.00 69.75 301 GLU A O 1
ATOM 2488 N N . ALA A 1 302 ? -19.503 21.062 21.567 1.00 68.06 302 ALA A N 1
ATOM 2489 C CA . ALA A 1 302 ? -18.831 22.327 21.851 1.00 68.06 302 ALA A CA 1
ATOM 2490 C C . ALA A 1 302 ? -17.322 22.262 21.544 1.00 68.06 302 ALA A C 1
ATOM 2492 O O . ALA A 1 302 ? -16.785 23.194 20.945 1.00 68.06 302 ALA A O 1
ATOM 2493 N N . GLU A 1 303 ? -16.651 21.149 21.866 1.00 69.31 303 GLU A N 1
ATOM 2494 C CA . GLU A 1 303 ? -15.245 20.900 21.498 1.00 69.31 303 GLU A CA 1
ATOM 2495 C C . GLU A 1 303 ? -15.023 20.752 19.986 1.00 69.31 303 GLU A C 1
ATOM 2497 O O . GLU A 1 303 ? -13.941 21.056 19.484 1.00 69.31 303 GLU A O 1
ATOM 2502 N N . LEU A 1 304 ? -16.024 20.283 19.237 1.00 69.19 304 LEU A N 1
ATOM 2503 C CA . LEU A 1 304 ? -15.968 20.215 17.775 1.00 69.19 304 LEU A CA 1
ATOM 2504 C C . LEU A 1 304 ? -16.144 21.597 17.130 1.00 69.19 304 LEU A C 1
ATOM 2506 O O . LEU A 1 304 ? -15.485 21.878 16.130 1.00 69.19 304 LEU A O 1
ATOM 2510 N N . ARG A 1 305 ? -16.984 22.466 17.711 1.00 68.38 305 ARG A N 1
ATOM 2511 C CA . ARG A 1 305 ? -17.229 23.839 17.224 1.00 68.38 305 ARG A CA 1
ATOM 2512 C C . ARG A 1 305 ? -16.123 24.832 17.584 1.00 68.38 305 ARG A C 1
ATOM 2514 O O . ARG A 1 305 ? -15.983 25.832 16.891 1.00 68.38 305 ARG A O 1
ATOM 2521 N N . SER A 1 306 ? -15.344 24.578 18.635 1.00 64.12 306 SER A N 1
ATOM 2522 C CA . SER A 1 306 ? -14.240 25.452 19.060 1.00 64.12 306 SER A CA 1
ATOM 2523 C C . SER A 1 306 ? -12.914 25.187 18.337 1.00 64.12 306 SER A C 1
ATOM 2525 O O . SER A 1 306 ? -11.929 25.883 18.587 1.00 64.12 306 SER A O 1
ATOM 2527 N N . ARG A 1 307 ? -12.861 24.207 17.423 1.00 67.88 307 ARG A N 1
ATOM 2528 C CA . ARG A 1 307 ? -11.674 23.969 16.592 1.00 67.88 307 ARG A CA 1
ATOM 2529 C C . ARG A 1 307 ? -11.556 25.060 15.522 1.00 67.88 307 ARG A C 1
ATOM 2531 O O . ARG A 1 307 ? -12.491 25.217 14.738 1.00 67.88 307 ARG A O 1
ATOM 2538 N N . PRO A 1 308 ? -10.427 25.786 15.441 1.00 53.75 308 PRO A N 1
ATOM 2539 C CA . PRO A 1 308 ? -10.232 26.772 14.390 1.00 53.75 308 PRO A CA 1
ATOM 2540 C C . PRO A 1 308 ? -10.221 26.084 13.021 1.00 53.75 308 PRO A C 1
ATOM 2542 O O . PRO A 1 308 ? -9.552 25.067 12.819 1.00 53.75 308 PRO A O 1
ATOM 2545 N N . ILE A 1 309 ? -10.988 26.645 12.086 1.00 54.50 309 ILE A N 1
ATOM 2546 C CA . ILE A 1 309 ? -10.922 26.304 10.666 1.00 54.50 309 ILE A CA 1
ATOM 2547 C C . ILE A 1 309 ? -9.625 26.930 10.155 1.00 54.50 309 ILE A C 1
ATOM 2549 O O . ILE A 1 309 ? -9.573 28.132 9.912 1.00 54.50 309 ILE A O 1
ATOM 2553 N N . ASN A 1 310 ? -8.561 26.135 10.065 1.00 47.69 310 ASN A N 1
ATOM 2554 C CA . ASN A 1 310 ? -7.323 26.598 9.448 1.00 47.69 310 ASN A CA 1
ATOM 2555 C C . ASN A 1 310 ? -7.543 26.714 7.934 1.00 47.69 310 ASN A C 1
ATOM 2557 O O . ASN A 1 310 ? -7.742 25.700 7.258 1.00 47.69 310 ASN A O 1
ATOM 2561 N N . ALA A 1 311 ? -7.554 27.965 7.467 1.00 40.34 311 ALA A N 1
ATOM 2562 C CA . ALA A 1 311 ? -7.229 28.362 6.102 1.00 40.34 311 ALA A CA 1
ATOM 2563 C C . ALA A 1 311 ? -5.726 28.186 5.839 1.00 40.34 311 ALA A C 1
ATOM 2565 O O . ALA A 1 311 ? -4.944 28.255 6.818 1.00 40.34 311 ALA A O 1
#

pLDDT: mean 85.9, std 15.96, range [40.34, 98.88]

Sequence (311 aa):
MDLRTLREQLHAHMLTPAEFIRKGRLIFQNAVKFNCADDPASIQVREMSGHLMWYFDSLCAELQLFPTPEVSTEQGRTKREQLRRERTEFVATVPVELKAKECQKLLRVLNSQKHDKNCWPFRKPVRMLFPGLSPDYFDIITTPMDLSTIAEKLNEFEYKVHGEFIQDVRLTFENAMIYNRADKEREGWSVYSAAVLMLAVVDDLWGDVTLEVMEKFRRRELLRKERMSEAKRKRADGSEVGATRVKLQLMPSRPNMERMNKSERKAEEKRRKRARREEEIARSEKRRRTAVAATDDALREAELRSRPINA